Protein AF-L5MDX4-F1 (afdb_monomer_lite)

InterPro domains:
  IPR001567 Peptidase M3A/M3B catalytic domain [PF01432] (29-163)
  IPR024077 Neurolysin/Thimet oligopeptidase, domain 2 [G3DSA:1.10.1370.10] (16-173)
  IPR045090 Peptidase M3A/M3B [PTHR11804] (29-167)

Radius of gyration: 24.68 Å; chains: 1; bounding box: 68×50×72 Å

Organism: Myotis davidii (NCBI:txid225400)

Structure (mmCIF, N/CA/C/O backbone):
data_AF-L5MDX4-F1
#
_entry.id   AF-L5MDX4-F1
#
loop_
_atom_site.group_PDB
_atom_site.id
_atom_site.type_symbol
_atom_site.label_atom_id
_atom_site.label_alt_id
_atom_site.label_comp_id
_atom_site.label_asym_id
_atom_site.label_entity_id
_atom_site.label_seq_id
_atom_site.pdbx_PDB_ins_code
_atom_site.Cartn_x
_atom_site.Cartn_y
_atom_site.Cartn_z
_atom_site.occupancy
_atom_site.B_iso_or_equiv
_atom_site.auth_seq_id
_atom_site.auth_comp_id
_atom_site.auth_asym_id
_atom_site.auth_atom_id
_atom_site.pdbx_PDB_model_num
ATOM 1 N N . MET A 1 1 ? -12.670 -5.930 -2.855 1.00 43.41 1 MET A N 1
ATOM 2 C CA . MET A 1 1 ? -12.937 -6.970 -1.839 1.00 43.41 1 MET A CA 1
ATOM 3 C C . MET A 1 1 ? -11.804 -7.022 -0.816 1.00 43.41 1 MET A C 1
ATOM 5 O O . MET A 1 1 ? -11.993 -6.447 0.242 1.00 43.41 1 MET A O 1
ATOM 9 N N . TYR A 1 2 ? -10.601 -7.507 -1.162 1.00 50.97 2 TYR A N 1
ATOM 10 C CA . TYR A 1 2 ? -9.431 -7.540 -0.256 1.00 50.97 2 TYR A CA 1
ATOM 11 C C . TYR A 1 2 ? -9.110 -6.218 0.455 1.00 50.97 2 TYR A C 1
ATOM 13 O O . TYR A 1 2 ? -8.687 -6.221 1.604 1.00 50.97 2 TYR A O 1
ATOM 21 N N . ALA A 1 3 ? -9.343 -5.081 -0.205 1.00 55.12 3 ALA A N 1
ATOM 22 C CA . ALA A 1 3 ? -9.026 -3.783 0.370 1.00 55.12 3 ALA A CA 1
ATOM 23 C C . ALA A 1 3 ? -9.815 -3.454 1.652 1.00 55.12 3 ALA A C 1
ATOM 25 O O . ALA A 1 3 ? -9.287 -2.828 2.565 1.00 55.12 3 ALA A O 1
ATOM 26 N N . LEU A 1 4 ? -11.082 -3.867 1.743 1.00 55.56 4 LEU A N 1
ATOM 27 C CA . LEU A 1 4 ? -11.905 -3.527 2.903 1.00 55.56 4 LEU A CA 1
ATOM 28 C C . LEU A 1 4 ? -11.734 -4.495 4.066 1.00 55.56 4 LEU A C 1
ATOM 30 O O . LEU A 1 4 ? -11.733 -4.034 5.201 1.00 55.56 4 LEU A O 1
ATOM 34 N N . ASP A 1 5 ? -11.491 -5.779 3.809 1.00 56.31 5 ASP A N 1
ATOM 35 C CA . ASP A 1 5 ? -11.121 -6.718 4.877 1.00 56.31 5 ASP A CA 1
ATOM 36 C C . ASP A 1 5 ? -9.782 -6.310 5.506 1.00 56.31 5 ASP A C 1
ATOM 38 O O . ASP A 1 5 ? -9.640 -6.236 6.727 1.00 56.31 5 ASP A O 1
ATOM 42 N N . VAL A 1 6 ? -8.817 -5.920 4.665 1.00 60.06 6 VAL A N 1
ATOM 43 C CA . VAL A 1 6 ? -7.529 -5.375 5.109 1.00 60.06 6 VAL A CA 1
ATOM 44 C C . VAL A 1 6 ? -7.707 -4.023 5.808 1.00 60.06 6 VAL A C 1
ATOM 46 O O . VAL A 1 6 ? -7.011 -3.753 6.789 1.00 60.06 6 VAL A O 1
ATOM 49 N N . ALA A 1 7 ? -8.631 -3.169 5.353 1.00 60.62 7 ALA A N 1
ATOM 50 C CA . ALA A 1 7 ? -8.991 -1.948 6.076 1.00 60.62 7 ALA A CA 1
ATOM 51 C C . ALA A 1 7 ? -9.582 -2.282 7.454 1.00 60.62 7 ALA A C 1
ATOM 53 O O . ALA A 1 7 ? -9.227 -1.633 8.434 1.00 60.62 7 ALA A O 1
ATOM 54 N N . GLY A 1 8 ? -10.392 -3.341 7.536 1.00 63.03 8 GLY A N 1
ATOM 55 C CA . GLY A 1 8 ? -10.961 -3.902 8.754 1.00 63.03 8 GLY A CA 1
ATOM 56 C C . GLY A 1 8 ? -9.912 -4.160 9.830 1.00 63.03 8 GLY A C 1
ATOM 57 O O . GLY A 1 8 ? -9.911 -3.562 10.908 1.00 63.03 8 GLY A O 1
ATOM 58 N N . SER A 1 9 ? -8.934 -4.994 9.482 1.00 68.81 9 SER A N 1
ATOM 59 C CA . SER A 1 9 ? -7.801 -5.298 10.357 1.00 68.81 9 SER A CA 1
ATOM 60 C C . SER A 1 9 ? -6.956 -4.061 10.689 1.00 68.81 9 SER A C 1
ATOM 62 O O . SER A 1 9 ? -6.410 -3.969 11.787 1.00 68.81 9 SER A O 1
ATOM 64 N N . LYS A 1 10 ? -6.846 -3.087 9.774 1.00 75.88 10 LYS A N 1
ATOM 65 C CA . LYS A 1 10 ? -6.075 -1.851 9.996 1.00 75.88 10 LYS A CA 1
ATOM 66 C C . LYS A 1 10 ? -6.750 -0.877 10.963 1.00 75.88 10 LYS A C 1
ATOM 68 O O . LYS A 1 10 ? -6.034 -0.260 11.744 1.00 75.88 10 LYS A O 1
ATOM 73 N N . VAL A 1 11 ? -8.082 -0.769 10.959 1.00 74.38 11 VAL A N 1
ATOM 74 C CA . VAL A 1 11 ? -8.826 0.023 11.961 1.00 74.38 11 VAL A CA 1
ATOM 75 C C . VAL A 1 11 ? -8.592 -0.553 13.358 1.00 74.38 11 VAL A C 1
ATOM 77 O O . VAL A 1 11 ? -8.272 0.186 14.285 1.00 74.38 11 VAL A O 1
ATOM 80 N N . LEU A 1 12 ? -8.663 -1.880 13.502 1.00 71.81 12 LEU A N 1
ATOM 81 C CA . LEU A 1 12 ? -8.371 -2.553 14.772 1.00 71.81 12 LEU A CA 1
ATOM 82 C C . LEU A 1 12 ? -6.905 -2.380 15.193 1.00 71.81 12 LEU A C 1
ATOM 84 O O . LEU A 1 12 ? -6.624 -2.136 16.364 1.00 71.81 12 LEU A O 1
ATOM 88 N N . ALA A 1 13 ? -5.963 -2.431 14.246 1.00 72.75 13 ALA A N 1
ATOM 89 C CA . ALA A 1 13 ? -4.561 -2.149 14.535 1.00 72.75 13 ALA A CA 1
ATOM 90 C C . ALA A 1 13 ? -4.362 -0.720 15.073 1.00 72.75 13 ALA A C 1
ATOM 92 O O . ALA A 1 13 ? -3.552 -0.530 15.976 1.00 72.75 13 ALA A O 1
ATOM 93 N N . SER A 1 14 ? -5.113 0.280 14.593 1.00 72.75 14 SER A N 1
ATOM 94 C CA . SER A 1 14 ? -5.080 1.645 15.141 1.00 72.75 14 SER A CA 1
ATOM 95 C C . SER A 1 14 ? -5.527 1.715 16.608 1.00 72.75 14 SER A C 1
ATOM 97 O O . SER A 1 14 ? -4.949 2.494 17.365 1.00 72.75 14 SER A O 1
ATOM 99 N N . ALA A 1 15 ? -6.434 0.839 17.055 1.00 66.56 15 ALA A N 1
ATOM 100 C CA . ALA A 1 15 ? -6.824 0.744 18.465 1.00 66.56 15 ALA A CA 1
ATOM 101 C C . ALA A 1 15 ? -5.670 0.317 19.379 1.00 66.56 15 ALA A C 1
ATOM 103 O O . ALA A 1 15 ? -5.510 0.878 20.461 1.00 66.56 15 ALA A O 1
ATOM 104 N N . ALA A 1 16 ? -4.782 -0.564 18.913 1.00 62.66 16 ALA A N 1
ATOM 105 C CA . ALA A 1 16 ? -3.581 -0.964 19.655 1.00 62.66 16 ALA A CA 1
ATOM 106 C C . ALA A 1 16 ? -2.534 0.165 19.817 1.00 62.66 16 ALA A C 1
ATOM 108 O O . ALA A 1 16 ? -1.517 -0.027 20.480 1.00 62.66 16 ALA A O 1
ATOM 109 N N . HIS A 1 17 ? -2.746 1.330 19.194 1.00 64.19 17 HIS A N 1
ATOM 110 C CA . HIS A 1 17 ? -1.902 2.522 19.354 1.00 64.19 17 HIS A CA 1
ATOM 111 C C . HIS A 1 17 ? -2.485 3.535 20.344 1.00 64.19 17 HIS A C 1
ATOM 113 O O . HIS A 1 17 ? -1.848 4.552 20.631 1.00 64.19 17 HIS A O 1
ATOM 119 N N . THR A 1 18 ? -3.694 3.283 20.848 1.00 60.16 18 THR A N 1
ATOM 120 C CA . THR A 1 18 ? -4.290 4.107 21.898 1.00 60.16 18 THR A CA 1
ATOM 121 C C . THR A 1 18 ? -3.542 3.874 23.209 1.00 60.16 18 THR A C 1
ATOM 123 O O . THR A 1 18 ? -2.980 2.809 23.443 1.00 60.16 18 THR A O 1
ATOM 126 N N . ARG A 1 19 ? -3.445 4.920 24.035 1.00 56.31 19 ARG A N 1
ATOM 127 C CA . ARG A 1 19 ? -2.545 4.995 25.202 1.00 56.31 19 ARG A CA 1
ATOM 128 C C . ARG A 1 19 ? -2.907 4.051 26.358 1.00 56.31 19 ARG A C 1
ATOM 130 O O . ARG A 1 19 ? -2.240 4.102 27.387 1.00 56.31 19 ARG A O 1
ATOM 137 N N . GLU A 1 20 ? -3.918 3.207 26.186 1.00 56.97 20 GLU A N 1
ATOM 138 C CA . GLU A 1 20 ? -4.410 2.292 27.208 1.00 56.97 20 GLU A CA 1
ATOM 139 C C . GLU A 1 20 ? -3.965 0.852 26.896 1.00 56.97 20 GLU A C 1
ATOM 141 O O . GLU A 1 20 ? -4.200 0.359 25.788 1.00 56.97 20 GLU A O 1
ATOM 146 N N . PRO A 1 21 ? -3.286 0.167 27.833 1.00 53.59 21 PRO A N 1
ATOM 147 C CA . PRO A 1 21 ? -2.795 -1.184 27.608 1.00 53.59 21 PRO A CA 1
ATOM 148 C C . PRO A 1 21 ? -3.957 -2.175 27.461 1.00 53.59 21 PRO A C 1
ATOM 150 O O . PRO A 1 21 ? -4.821 -2.284 28.324 1.00 53.59 21 PRO A O 1
ATOM 153 N N . LEU A 1 22 ? -3.934 -2.949 26.372 1.00 56.00 22 LEU A N 1
ATOM 154 C CA . LEU A 1 22 ? -4.941 -3.973 26.055 1.00 56.00 22 LEU A CA 1
ATOM 155 C C . LEU A 1 22 ? -4.845 -5.227 26.950 1.00 56.00 22 LEU A C 1
ATOM 157 O O . LEU A 1 22 ? -5.710 -6.095 26.895 1.00 56.00 22 LEU A O 1
ATOM 161 N N . ALA A 1 23 ? -3.781 -5.338 27.748 1.00 54.97 23 ALA A N 1
ATOM 162 C CA . ALA A 1 23 ? -3.530 -6.451 28.650 1.00 54.97 23 ALA A 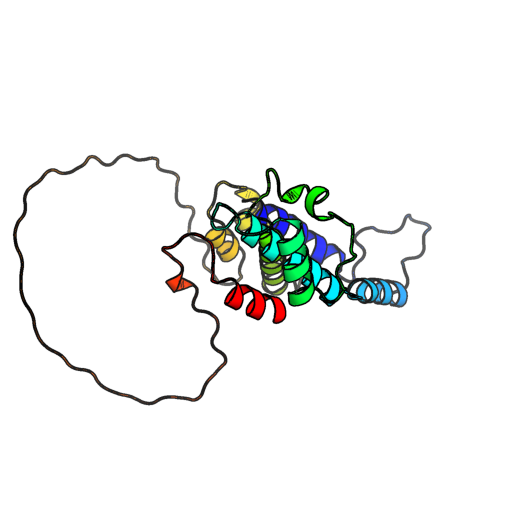CA 1
ATOM 163 C C . ALA A 1 23 ? -3.091 -5.918 30.014 1.00 54.97 23 ALA A C 1
ATOM 165 O O . ALA A 1 23 ? -2.140 -5.137 30.107 1.00 54.97 23 ALA A O 1
ATOM 166 N N . ALA A 1 24 ? -3.774 -6.363 31.070 1.00 59.53 24 ALA A N 1
ATOM 167 C CA . ALA A 1 24 ? -3.280 -6.178 32.424 1.00 59.53 24 ALA A CA 1
ATOM 168 C C . ALA A 1 24 ? -1.952 -6.947 32.558 1.00 59.53 24 ALA A C 1
ATOM 170 O O . ALA A 1 24 ? -1.877 -8.096 32.107 1.00 59.53 24 ALA A O 1
ATOM 171 N N . PRO A 1 25 ? -0.899 -6.341 33.135 1.00 60.53 25 PRO A N 1
ATOM 172 C CA . PRO A 1 25 ? 0.308 -7.086 33.450 1.00 60.53 25 PRO A CA 1
ATOM 173 C C . PRO A 1 25 ? -0.051 -8.292 34.335 1.00 60.53 25 PRO A C 1
ATOM 175 O O . PRO A 1 25 ? -1.030 -8.224 35.089 1.00 60.53 25 PRO A O 1
ATOM 178 N N . PRO A 1 26 ? 0.720 -9.397 34.279 1.00 73.44 26 PRO A N 1
ATOM 179 C CA . PRO A 1 26 ? 0.591 -10.441 35.287 1.00 73.44 26 PRO A CA 1
ATOM 180 C C . PRO A 1 26 ? 0.663 -9.800 36.685 1.00 73.44 26 PRO A C 1
ATOM 182 O O . PRO A 1 26 ? 1.317 -8.764 36.824 1.00 73.44 26 PRO A O 1
ATOM 185 N N . PRO A 1 27 ? 0.024 -10.385 37.717 1.00 66.06 27 PRO A N 1
ATOM 186 C CA . PRO A 1 27 ? -0.207 -9.728 39.012 1.00 66.06 27 PRO A CA 1
ATOM 187 C C . PRO A 1 27 ? 1.041 -9.133 39.687 1.00 66.06 27 PRO A C 1
ATOM 189 O O . PRO A 1 27 ? 0.925 -8.297 40.576 1.00 66.06 27 PRO A O 1
ATOM 192 N N . THR A 1 28 ? 2.233 -9.565 39.271 1.00 65.88 28 THR A N 1
ATOM 193 C CA . THR A 1 28 ? 3.541 -9.166 39.795 1.00 65.88 28 THR A CA 1
ATOM 194 C C . THR A 1 28 ? 4.373 -8.265 38.873 1.00 65.88 28 THR A C 1
ATOM 196 O O . THR A 1 28 ? 5.468 -7.867 39.267 1.00 65.88 28 THR A O 1
ATOM 199 N N . ALA A 1 29 ? 3.911 -7.921 37.665 1.00 66.75 29 ALA A N 1
ATOM 200 C CA . ALA A 1 29 ? 4.674 -7.073 36.748 1.00 66.75 29 ALA A CA 1
ATOM 201 C C . ALA A 1 29 ? 4.281 -5.587 36.876 1.00 66.75 29 ALA A C 1
ATOM 203 O O . ALA A 1 29 ? 3.093 -5.254 36.846 1.00 66.75 29 ALA A O 1
ATOM 204 N N . PRO A 1 30 ? 5.260 -4.666 36.970 1.00 72.38 30 PRO A N 1
ATOM 205 C CA . PRO A 1 30 ? 4.980 -3.237 36.943 1.00 72.38 30 PRO A CA 1
ATOM 206 C C . PRO A 1 30 ? 4.333 -2.837 35.613 1.00 72.38 30 PRO A C 1
ATOM 208 O O . PRO A 1 30 ? 4.765 -3.273 34.544 1.00 72.38 30 PRO A O 1
ATOM 211 N N . SER A 1 31 ? 3.325 -1.963 35.669 1.00 77.12 31 SER A N 1
ATOM 212 C CA . SER A 1 31 ? 2.771 -1.338 34.464 1.00 77.12 31 SER A CA 1
ATOM 213 C C . SER A 1 31 ? 3.855 -0.547 33.722 1.00 77.12 31 SER A C 1
ATOM 215 O O . SER A 1 31 ? 4.713 0.086 34.343 1.00 77.12 31 SER A O 1
ATOM 217 N N . MET A 1 32 ? 3.827 -0.584 32.386 1.00 79.25 32 MET A N 1
ATOM 218 C CA . MET A 1 32 ? 4.833 0.079 31.558 1.00 79.25 32 MET A CA 1
ATOM 219 C C . MET A 1 32 ? 4.820 1.598 31.813 1.00 79.25 32 MET A C 1
ATOM 221 O O . MET A 1 32 ? 3.758 2.223 31.725 1.00 79.25 32 MET A O 1
ATOM 225 N N . PRO A 1 33 ? 5.978 2.230 32.086 1.00 87.19 33 PRO A N 1
ATOM 226 C CA . PRO A 1 33 ? 6.042 3.668 32.309 1.00 87.19 33 PRO A CA 1
ATOM 227 C C . PRO A 1 33 ? 5.457 4.463 31.134 1.00 87.19 33 PRO A C 1
ATOM 229 O O . PRO A 1 33 ? 5.781 4.210 29.971 1.00 87.19 33 PRO A O 1
ATOM 232 N N . LYS A 1 34 ? 4.634 5.480 31.424 1.00 83.12 34 LYS A N 1
ATOM 233 C CA . LYS A 1 34 ? 3.956 6.299 30.396 1.00 83.12 34 LYS A CA 1
ATOM 234 C C . LYS A 1 34 ? 4.928 6.932 29.392 1.00 83.12 34 LYS A C 1
ATOM 236 O O . LYS A 1 34 ? 4.596 7.071 28.217 1.00 83.12 34 LYS A O 1
ATOM 241 N N . ASN A 1 35 ? 6.139 7.293 29.826 1.00 86.81 35 ASN A N 1
ATOM 242 C CA . ASN A 1 35 ? 7.173 7.831 28.939 1.00 86.81 35 ASN A CA 1
ATOM 243 C C . ASN A 1 35 ? 7.670 6.783 27.928 1.00 86.81 35 ASN A C 1
ATOM 245 O O . ASN A 1 35 ? 7.930 7.125 26.778 1.00 86.81 35 ASN A O 1
ATOM 249 N N . MET A 1 36 ? 7.769 5.515 28.329 1.00 86.44 36 MET A N 1
ATOM 250 C CA . MET A 1 36 ? 8.149 4.407 27.455 1.00 86.44 36 MET A CA 1
ATOM 251 C C . MET A 1 36 ? 7.043 4.107 26.442 1.00 86.44 36 MET A C 1
ATOM 253 O O . MET A 1 36 ? 7.336 3.999 25.255 1.00 86.44 36 MET A O 1
ATOM 257 N N . VAL A 1 37 ? 5.779 4.082 26.885 1.00 83.44 37 VAL A N 1
ATOM 258 C CA . VAL A 1 37 ? 4.610 3.953 25.994 1.00 83.44 37 VAL A CA 1
ATOM 259 C C . VAL A 1 37 ? 4.595 5.082 24.962 1.00 83.44 37 VAL A C 1
ATOM 261 O O . VAL A 1 37 ? 4.464 4.830 23.768 1.00 83.44 37 VAL A O 1
ATOM 264 N N . SER A 1 38 ? 4.810 6.327 25.398 1.00 82.69 38 SER A N 1
ATOM 265 C CA . SER A 1 38 ? 4.890 7.483 24.500 1.00 82.69 38 SER A CA 1
ATOM 266 C C . SER A 1 38 ? 6.010 7.329 23.464 1.00 82.69 38 SER A C 1
ATOM 268 O O . SER A 1 38 ? 5.769 7.462 22.267 1.00 82.69 38 SER A O 1
ATOM 270 N N . ARG A 1 39 ? 7.225 6.958 23.896 1.00 85.38 39 ARG A N 1
ATOM 271 C CA . ARG A 1 39 ? 8.366 6.721 22.995 1.00 85.38 39 ARG A CA 1
ATOM 272 C C . ARG A 1 39 ? 8.114 5.583 22.006 1.00 85.38 39 ARG A C 1
ATOM 274 O O . ARG A 1 39 ? 8.535 5.696 20.861 1.00 85.38 39 ARG A O 1
ATOM 281 N N . LEU A 1 40 ? 7.431 4.518 22.426 1.00 84.19 40 LEU A N 1
ATOM 282 C CA . LEU A 1 40 ? 7.0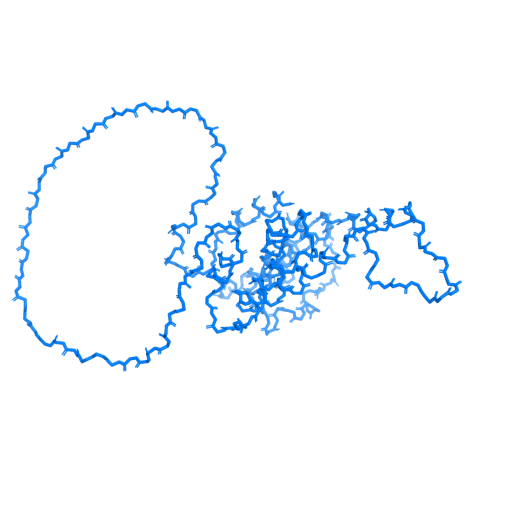33 3.415 21.552 1.00 84.19 40 LEU A CA 1
ATOM 283 C C . LEU A 1 40 ? 5.997 3.862 20.510 1.00 84.19 40 LEU A C 1
ATOM 285 O O . LEU A 1 40 ? 6.051 3.434 19.361 1.00 84.19 40 LEU A O 1
ATOM 289 N N . CYS A 1 41 ? 5.055 4.728 20.883 1.00 81.06 41 CYS A N 1
ATOM 290 C CA . CYS A 1 41 ? 4.100 5.291 19.930 1.00 81.06 41 CYS A CA 1
ATOM 291 C C . CYS A 1 41 ? 4.776 6.234 18.924 1.00 81.06 41 CYS A C 1
ATOM 293 O O . CYS A 1 41 ? 4.442 6.191 17.740 1.00 81.06 41 CYS A O 1
ATOM 2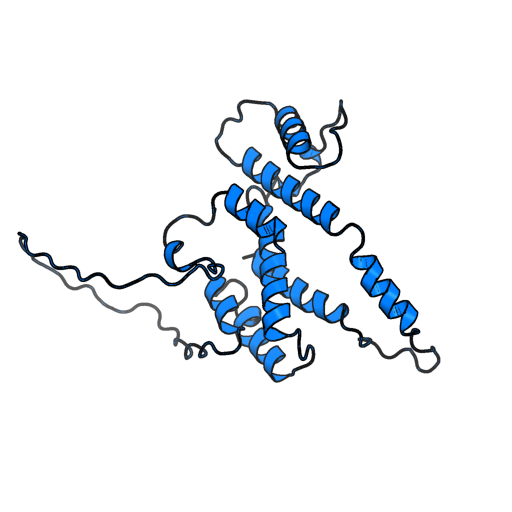95 N N . GLU A 1 42 ? 5.733 7.056 19.362 1.00 83.12 42 GLU A N 1
ATOM 296 C CA . GLU A 1 42 ? 6.481 7.949 18.468 1.00 83.12 42 GLU A CA 1
ATOM 297 C C . GLU A 1 42 ? 7.457 7.194 17.557 1.00 83.12 42 GLU A C 1
ATOM 299 O O . GLU A 1 42 ? 7.565 7.527 16.377 1.00 83.12 42 GLU A O 1
ATOM 304 N N . SER A 1 43 ? 8.117 6.136 18.044 1.00 85.81 43 SER A N 1
ATOM 305 C CA . SER A 1 43 ? 9.058 5.356 17.227 1.00 85.81 43 SER A CA 1
ATOM 306 C C . SER A 1 43 ? 8.390 4.715 16.009 1.00 85.81 43 SER A C 1
ATOM 308 O O . SER A 1 43 ? 9.009 4.605 14.957 1.00 85.81 43 SER A O 1
ATOM 310 N N . LYS A 1 44 ? 7.102 4.370 16.103 1.00 77.12 44 LYS A N 1
ATOM 311 C CA . LYS A 1 44 ? 6.315 3.821 14.988 1.00 77.12 44 LYS A CA 1
ATOM 312 C C . LYS A 1 44 ? 6.056 4.814 13.853 1.00 77.12 44 LYS A C 1
ATOM 314 O O . LYS A 1 44 ? 5.659 4.395 12.770 1.00 77.12 44 LYS A O 1
ATOM 319 N N . LYS A 1 45 ? 6.230 6.117 14.091 1.00 81.44 45 LYS A N 1
ATOM 320 C CA . LYS A 1 45 ? 6.088 7.156 13.057 1.00 81.44 45 LYS A CA 1
ATOM 321 C C . LYS A 1 45 ? 7.394 7.398 12.302 1.00 81.44 45 LYS A C 1
ATOM 323 O O . LYS A 1 45 ? 7.379 8.024 11.243 1.00 81.44 45 LYS A O 1
ATOM 328 N N . VAL A 1 46 ? 8.516 6.917 12.836 1.00 86.38 46 VAL A N 1
ATOM 329 C CA . VAL A 1 46 ? 9.825 7.042 12.194 1.00 86.38 46 VAL A CA 1
ATOM 330 C C . VAL A 1 46 ? 9.773 6.335 10.839 1.00 86.38 46 VAL A C 1
ATOM 332 O O . VAL A 1 46 ? 9.256 5.229 10.732 1.00 86.38 46 VAL A O 1
ATOM 335 N N . CYS A 1 47 ? 10.266 7.000 9.794 1.00 86.69 47 CYS A N 1
ATOM 336 C CA . CYS A 1 47 ? 10.274 6.515 8.407 1.00 86.69 47 CYS A CA 1
ATOM 337 C C . CYS A 1 47 ? 8.901 6.270 7.750 1.00 86.69 47 CYS A C 1
ATOM 339 O O . CYS A 1 47 ? 8.866 5.789 6.619 1.00 86.69 47 CYS A O 1
ATOM 341 N N . ALA A 1 48 ? 7.781 6.679 8.360 1.00 86.88 48 ALA A N 1
ATOM 342 C CA . ALA A 1 48 ? 6.448 6.449 7.790 1.00 86.88 48 ALA A CA 1
ATOM 343 C C . ALA A 1 48 ? 6.286 6.999 6.356 1.00 86.88 48 ALA A C 1
ATOM 345 O O . ALA A 1 48 ? 5.610 6.386 5.529 1.00 86.88 48 ALA A O 1
ATOM 346 N N . ALA A 1 49 ? 6.935 8.127 6.047 1.00 89.50 49 ALA A N 1
ATOM 347 C CA . ALA A 1 49 ? 6.947 8.711 4.706 1.00 89.50 49 ALA A CA 1
ATOM 348 C C . ALA A 1 49 ? 7.734 7.857 3.694 1.00 89.50 49 ALA A C 1
ATOM 350 O O . ALA A 1 49 ? 7.264 7.644 2.578 1.00 89.50 49 ALA A O 1
ATOM 351 N N . ALA A 1 50 ? 8.895 7.323 4.088 1.00 91.12 50 ALA A N 1
ATOM 352 C CA . ALA A 1 50 ? 9.703 6.448 3.237 1.00 91.12 50 ALA A CA 1
ATOM 353 C C . ALA A 1 50 ? 8.983 5.116 2.966 1.00 91.12 50 ALA A C 1
ATOM 355 O O . ALA A 1 50 ? 8.929 4.657 1.824 1.00 91.12 50 ALA A O 1
ATOM 356 N N . ASP A 1 51 ? 8.342 4.546 3.990 1.00 90.56 51 ASP A N 1
ATOM 357 C CA . ASP A 1 51 ? 7.506 3.351 3.847 1.00 90.56 51 ASP A CA 1
ATOM 358 C C . ASP A 1 51 ? 6.316 3.601 2.915 1.00 90.56 51 ASP A C 1
ATOM 360 O O . ASP A 1 51 ? 5.968 2.747 2.098 1.00 90.56 51 ASP A O 1
ATOM 364 N N . MET A 1 52 ? 5.681 4.775 3.015 1.00 92.94 52 MET A N 1
ATOM 365 C CA . MET A 1 52 ? 4.588 5.155 2.119 1.00 92.94 52 MET A CA 1
ATOM 366 C C . MET A 1 52 ? 5.075 5.286 0.675 1.00 92.94 52 MET A C 1
ATOM 368 O O . MET A 1 52 ? 4.450 4.729 -0.229 1.00 92.94 52 MET A O 1
ATOM 372 N N . GLN A 1 53 ? 6.207 5.961 0.457 1.00 95.44 53 GLN A N 1
ATOM 373 C CA . GLN A 1 53 ? 6.811 6.108 -0.866 1.00 95.44 53 GLN A CA 1
ATOM 374 C C . GLN A 1 53 ? 7.099 4.742 -1.501 1.00 95.44 53 GLN A C 1
ATOM 376 O O . GLN A 1 53 ? 6.781 4.529 -2.670 1.00 95.44 53 GLN A O 1
ATOM 381 N N . LEU A 1 54 ? 7.625 3.789 -0.726 1.00 94.81 54 LEU A N 1
ATOM 382 C CA . LEU A 1 54 ? 7.885 2.431 -1.200 1.00 94.81 54 LEU A CA 1
ATOM 383 C C . LEU A 1 54 ? 6.598 1.721 -1.661 1.00 94.81 54 LEU A C 1
ATOM 385 O O . LEU A 1 54 ? 6.574 1.092 -2.717 1.00 94.81 54 LEU A O 1
ATOM 389 N N . GLN A 1 55 ? 5.505 1.852 -0.903 1.00 95.50 55 GLN A N 1
ATOM 390 C CA . GLN A 1 55 ? 4.209 1.271 -1.279 1.00 95.50 55 GLN A CA 1
ATOM 391 C C . GLN A 1 55 ? 3.612 1.931 -2.533 1.00 95.50 55 GLN A C 1
ATOM 393 O O . GLN A 1 55 ? 3.009 1.241 -3.356 1.00 95.50 55 GLN A O 1
ATOM 398 N N . VAL A 1 56 ? 3.794 3.246 -2.700 1.00 96.38 56 VAL A N 1
ATOM 399 C CA . VAL A 1 56 ? 3.397 3.983 -3.914 1.00 96.38 56 VAL A CA 1
ATOM 400 C C . VAL A 1 56 ? 4.194 3.502 -5.121 1.00 96.38 56 VAL A C 1
ATOM 402 O O . VAL A 1 56 ? 3.604 3.195 -6.155 1.00 96.38 56 VAL A O 1
ATOM 405 N N . PHE A 1 57 ? 5.511 3.361 -4.979 1.00 97.31 57 PHE A N 1
ATOM 406 C CA . PHE A 1 57 ? 6.377 2.807 -6.014 1.00 97.31 57 PHE A CA 1
ATOM 407 C C . PHE A 1 57 ? 5.916 1.410 -6.459 1.00 97.31 57 PHE A C 1
ATOM 409 O O . PHE A 1 57 ? 5.734 1.182 -7.655 1.00 97.31 57 PHE A O 1
ATOM 416 N N . TYR A 1 58 ? 5.637 0.501 -5.520 1.00 97.25 58 TYR A N 1
ATOM 417 C CA . TYR A 1 58 ? 5.125 -0.837 -5.840 1.00 97.25 58 TYR A CA 1
ATOM 418 C C . TYR A 1 58 ? 3.780 -0.803 -6.568 1.00 97.25 58 TYR A C 1
ATOM 420 O O . TYR A 1 58 ? 3.585 -1.547 -7.528 1.00 97.25 58 TYR A O 1
ATOM 428 N N . ALA A 1 59 ? 2.863 0.072 -6.146 1.00 97.38 59 ALA A N 1
ATOM 429 C CA . ALA A 1 59 ? 1.571 0.234 -6.802 1.00 97.38 59 ALA A CA 1
ATOM 430 C C . ALA A 1 59 ? 1.722 0.738 -8.243 1.00 97.38 59 ALA A C 1
ATOM 432 O O . ALA A 1 59 ? 1.079 0.209 -9.145 1.00 97.38 59 ALA A O 1
ATOM 433 N N . ILE A 1 60 ? 2.585 1.729 -8.472 1.00 97.62 60 ILE A N 1
ATOM 434 C CA . ILE A 1 60 ? 2.854 2.267 -9.809 1.00 97.62 60 ILE A CA 1
ATOM 435 C C . ILE A 1 60 ? 3.488 1.200 -10.702 1.00 97.62 60 ILE A C 1
ATOM 437 O O . ILE A 1 60 ? 3.025 0.999 -11.823 1.00 97.62 60 ILE A O 1
ATOM 441 N N . LEU A 1 61 ? 4.506 0.494 -10.205 1.00 97.62 61 LEU A N 1
ATOM 442 C CA . LEU A 1 61 ? 5.183 -0.563 -10.952 1.00 97.62 61 LEU A CA 1
ATOM 443 C C . LEU A 1 61 ? 4.204 -1.665 -11.379 1.00 97.62 61 LEU A C 1
ATOM 445 O O . LEU A 1 61 ? 4.190 -2.065 -12.542 1.00 97.62 61 LEU A O 1
ATOM 449 N N . ASP A 1 62 ? 3.351 -2.108 -10.452 1.00 97.81 62 ASP A N 1
ATOM 450 C CA . ASP A 1 62 ? 2.304 -3.096 -10.711 1.00 97.81 62 ASP A CA 1
ATOM 451 C C . ASP A 1 62 ? 1.328 -2.630 -11.805 1.00 97.81 62 ASP A C 1
ATOM 453 O O . ASP A 1 62 ? 1.012 -3.401 -12.712 1.00 97.81 62 ASP A O 1
ATOM 457 N N . GLN A 1 63 ? 0.903 -1.360 -11.782 1.00 97.38 63 GLN A N 1
ATOM 458 C CA . GLN A 1 63 ? 0.044 -0.797 -12.832 1.00 97.38 63 GLN A CA 1
ATOM 459 C C . GLN A 1 63 ? 0.746 -0.715 -14.193 1.00 97.38 63 GLN A C 1
ATOM 461 O O . GLN A 1 63 ? 0.117 -0.972 -15.216 1.00 97.38 63 GLN A O 1
ATOM 466 N N . ILE A 1 64 ? 2.038 -0.370 -14.233 1.00 96.81 64 ILE A N 1
ATOM 467 C CA . ILE A 1 64 ? 2.788 -0.295 -15.495 1.00 96.81 64 ILE A CA 1
ATOM 468 C C . ILE A 1 64 ? 2.924 -1.688 -16.117 1.00 96.81 64 ILE A C 1
ATOM 470 O O . ILE A 1 64 ? 2.685 -1.846 -17.315 1.00 96.81 64 ILE A O 1
ATOM 474 N N . TYR A 1 65 ? 3.271 -2.701 -15.320 1.00 97.19 65 TYR A N 1
ATOM 475 C CA . TYR A 1 65 ? 3.433 -4.070 -15.813 1.00 97.19 65 TYR A CA 1
ATOM 476 C C . TYR A 1 65 ? 2.142 -4.702 -16.319 1.00 97.19 65 TYR A C 1
ATOM 478 O O . TYR A 1 65 ? 2.209 -5.485 -17.260 1.00 97.19 65 TYR A O 1
ATOM 486 N N . HIS A 1 66 ? 1.000 -4.346 -15.732 1.00 96.56 66 HIS A N 1
ATOM 487 C CA . HIS A 1 66 ? -0.319 -4.850 -16.126 1.00 96.56 66 HIS A CA 1
ATOM 488 C C . HIS A 1 66 ? -1.107 -3.865 -17.000 1.00 96.56 66 HIS A C 1
ATOM 490 O O . HIS A 1 66 ? -2.323 -3.990 -17.149 1.00 96.56 66 HIS A O 1
ATOM 496 N N . GLY A 1 67 ? -0.425 -2.855 -17.542 1.00 93.94 67 GLY A N 1
ATOM 497 C CA . GLY A 1 67 ? -1.012 -1.858 -18.419 1.00 93.94 67 GLY A CA 1
ATOM 498 C C . GLY A 1 67 ? -1.177 -2.369 -19.852 1.00 93.94 67 GLY A C 1
ATOM 499 O O . GLY A 1 67 ? -1.637 -3.477 -20.122 1.00 93.94 67 GLY A O 1
ATOM 500 N N . LYS A 1 68 ? -0.815 -1.527 -20.823 1.00 93.81 68 LYS A N 1
ATOM 501 C CA . LYS A 1 68 ? -0.939 -1.880 -22.240 1.00 93.81 68 LYS A CA 1
ATOM 502 C C . LYS A 1 68 ? 0.146 -2.877 -22.651 1.00 93.81 68 LYS A C 1
ATOM 504 O O . LYS A 1 68 ? 1.333 -2.568 -22.572 1.00 93.81 68 LYS A O 1
ATOM 509 N N . HIS A 1 69 ? -0.283 -4.015 -23.189 1.00 93.50 69 HIS A N 1
ATOM 510 C CA . HIS A 1 69 ? 0.597 -5.037 -23.749 1.00 93.50 69 HIS A CA 1
ATOM 511 C C . HIS A 1 69 ? 0.676 -4.978 -25.289 1.00 93.50 69 HIS A C 1
ATOM 513 O O . HIS A 1 69 ? -0.262 -4.495 -25.933 1.00 93.50 69 HIS A O 1
ATOM 519 N N . PRO A 1 70 ? 1.774 -5.480 -25.891 1.00 93.94 70 PRO A N 1
ATOM 520 C CA . PRO A 1 70 ? 2.988 -5.961 -25.222 1.00 93.94 70 PRO A CA 1
ATOM 521 C C . PRO A 1 70 ? 3.792 -4.813 -24.590 1.00 93.94 70 PRO A C 1
ATOM 523 O O . PRO A 1 70 ? 3.726 -3.667 -25.042 1.00 93.94 70 PRO A O 1
ATOM 526 N N . LEU A 1 71 ? 4.558 -5.126 -23.539 1.00 94.19 71 LEU A N 1
ATOM 527 C CA . LEU A 1 71 ? 5.483 -4.160 -22.946 1.00 94.19 71 LEU A CA 1
ATOM 528 C C . LEU A 1 71 ? 6.576 -3.824 -23.969 1.00 94.19 71 LEU A C 1
ATOM 530 O O . LEU A 1 71 ? 7.136 -4.713 -24.605 1.00 94.19 71 LEU A O 1
ATOM 534 N N . ARG A 1 72 ? 6.874 -2.531 -24.136 1.00 92.88 72 ARG A N 1
ATOM 535 C CA . ARG A 1 72 ? 7.855 -2.046 -25.128 1.00 92.88 72 ARG A CA 1
ATOM 536 C C . ARG A 1 72 ? 9.313 -2.170 -24.681 1.00 92.88 72 ARG A C 1
ATOM 538 O O . ARG A 1 72 ? 10.210 -2.045 -25.504 1.00 92.88 72 ARG A O 1
ATOM 545 N N . ARG A 1 73 ? 9.540 -2.330 -23.379 1.00 95.12 73 ARG A N 1
ATOM 546 C CA . ARG A 1 73 ? 10.855 -2.419 -22.732 1.00 95.12 73 ARG A CA 1
ATOM 547 C C . ARG A 1 73 ? 10.893 -3.655 -21.842 1.00 95.12 73 ARG A C 1
ATOM 549 O O . ARG A 1 73 ? 9.837 -4.198 -21.509 1.00 95.12 73 ARG A O 1
ATOM 556 N N . SER A 1 74 ? 12.092 -4.085 -21.452 1.00 96.19 74 SER A N 1
ATOM 557 C CA . SER A 1 74 ? 12.223 -5.169 -20.481 1.00 96.19 74 SER A CA 1
ATOM 558 C C . SER A 1 74 ? 11.618 -4.751 -19.137 1.00 96.19 74 SER A C 1
ATOM 560 O O . SER A 1 74 ? 11.572 -3.566 -18.796 1.00 96.19 74 SER A O 1
ATOM 562 N N . THR A 1 75 ? 11.174 -5.722 -18.338 1.00 96.62 75 THR A N 1
ATOM 563 C CA . THR A 1 75 ? 10.678 -5.434 -16.984 1.00 96.62 75 THR A CA 1
ATOM 564 C C . THR A 1 75 ? 11.752 -4.755 -16.133 1.00 96.62 75 THR A C 1
ATOM 566 O O . THR A 1 75 ? 11.447 -3.857 -15.364 1.00 96.62 75 THR A O 1
ATOM 569 N N . THR A 1 76 ? 13.025 -5.122 -16.303 1.00 97.62 76 THR A N 1
ATOM 570 C CA . THR A 1 76 ? 14.129 -4.536 -15.530 1.00 97.62 76 THR A CA 1
ATOM 571 C C . THR A 1 76 ? 14.354 -3.063 -15.883 1.00 97.62 76 THR A C 1
ATOM 573 O O . THR A 1 76 ? 14.570 -2.252 -14.985 1.00 97.62 76 THR A O 1
ATOM 576 N N . ASP A 1 77 ? 14.237 -2.687 -17.160 1.00 97.19 77 ASP A N 1
ATOM 577 C CA . ASP A 1 77 ? 14.361 -1.281 -17.575 1.00 97.19 77 ASP A CA 1
ATOM 578 C C . ASP A 1 77 ? 13.214 -0.433 -17.024 1.00 97.19 77 ASP A C 1
ATOM 580 O O . ASP A 1 77 ? 13.429 0.676 -16.537 1.00 97.19 77 ASP A O 1
ATOM 584 N N . ILE A 1 78 ? 11.993 -0.976 -17.065 1.00 97.44 78 ILE A N 1
ATOM 585 C CA . ILE A 1 78 ? 10.809 -0.330 -16.494 1.00 97.44 78 ILE A CA 1
ATOM 586 C C . ILE A 1 78 ? 10.968 -0.175 -14.977 1.00 97.44 78 ILE A C 1
ATOM 588 O O . ILE A 1 78 ? 10.662 0.893 -14.446 1.00 97.44 78 ILE A O 1
ATOM 592 N N . LEU A 1 79 ? 11.456 -1.206 -14.275 1.00 97.56 79 LEU A N 1
ATOM 593 C CA . LEU A 1 79 ? 11.745 -1.142 -12.842 1.00 97.56 79 LEU A CA 1
ATOM 594 C C . LEU A 1 79 ? 12.709 0.002 -12.537 1.00 97.56 79 LEU A C 1
ATOM 596 O O . LEU A 1 79 ? 12.402 0.829 -11.682 1.00 97.56 79 LEU A O 1
ATOM 600 N N . LYS A 1 80 ? 13.842 0.053 -13.244 1.00 97.44 80 LYS A N 1
ATOM 601 C CA . LYS A 1 80 ? 14.876 1.072 -13.056 1.00 97.44 80 LYS A CA 1
ATOM 602 C C . LYS A 1 80 ? 14.305 2.482 -13.220 1.00 97.44 80 LYS A C 1
ATOM 604 O O . LYS A 1 80 ? 14.421 3.291 -12.307 1.00 97.44 80 LYS A O 1
ATOM 609 N N . GLU A 1 81 ? 13.633 2.750 -14.338 1.00 96.38 81 GLU A N 1
ATOM 610 C CA . GLU A 1 81 ? 13.028 4.059 -14.626 1.00 96.38 81 GLU A CA 1
ATOM 611 C C . GLU A 1 81 ? 11.954 4.438 -13.596 1.00 96.38 81 GLU A C 1
ATOM 613 O O . GLU A 1 81 ? 11.883 5.576 -13.131 1.00 96.38 81 GLU A O 1
ATOM 618 N N . THR A 1 82 ? 11.113 3.476 -13.210 1.00 96.81 82 THR A N 1
ATOM 619 C CA . THR A 1 82 ? 10.058 3.706 -12.217 1.00 96.81 82 THR A CA 1
ATOM 620 C C . THR A 1 82 ? 10.665 3.998 -10.845 1.00 96.81 82 THR A C 1
ATOM 622 O O . THR A 1 82 ? 10.185 4.884 -10.138 1.00 96.81 82 THR A O 1
ATOM 625 N N . GLN A 1 83 ? 11.733 3.290 -10.471 1.00 97.00 83 GLN A N 1
ATOM 626 C CA . GLN A 1 83 ? 12.421 3.485 -9.201 1.00 97.00 83 GLN A CA 1
ATOM 627 C C . GLN A 1 83 ? 13.095 4.857 -9.147 1.00 97.00 83 GLN A C 1
ATOM 629 O O . GLN A 1 83 ? 12.870 5.587 -8.190 1.00 97.00 83 GLN A O 1
ATOM 634 N N . GLU A 1 84 ? 13.827 5.247 -10.193 1.00 95.81 84 GLU A N 1
ATOM 635 C CA . GLU A 1 84 ? 14.472 6.566 -10.296 1.00 95.81 84 GLU A CA 1
ATOM 636 C C . GLU A 1 84 ? 13.470 7.724 -10.187 1.00 95.81 84 GLU A C 1
ATOM 638 O O . GLU A 1 84 ? 13.796 8.787 -9.661 1.00 95.81 84 GLU A O 1
ATOM 643 N N . LYS A 1 85 ? 12.235 7.521 -10.660 1.00 96.25 85 LYS A N 1
ATOM 644 C CA . LYS A 1 85 ? 11.196 8.554 -10.645 1.00 96.25 85 LYS A CA 1
ATOM 645 C C . LYS A 1 85 ? 10.412 8.631 -9.335 1.00 96.25 85 LYS A C 1
ATOM 647 O O . LYS A 1 85 ? 10.022 9.724 -8.929 1.00 96.25 85 LYS A O 1
ATOM 652 N N . PHE A 1 86 ? 10.106 7.491 -8.719 1.00 94.62 86 PHE A N 1
ATOM 653 C CA . PHE A 1 86 ? 9.128 7.421 -7.626 1.00 94.62 86 PHE A CA 1
ATOM 654 C C . PHE A 1 86 ? 9.705 6.967 -6.285 1.00 94.62 86 PHE A C 1
ATOM 656 O O . PHE A 1 86 ? 9.004 7.069 -5.278 1.00 94.62 86 PHE A O 1
ATOM 663 N N . TYR A 1 87 ? 10.954 6.500 -6.237 1.00 95.19 87 TYR A N 1
ATOM 664 C CA . TYR A 1 87 ? 11.589 6.017 -5.015 1.00 95.19 87 TYR A CA 1
ATOM 665 C C . TYR A 1 87 ? 12.896 6.758 -4.724 1.00 95.19 87 TYR A C 1
ATOM 667 O O . TYR A 1 87 ? 13.698 7.010 -5.615 1.00 95.19 87 TYR A O 1
ATOM 675 N N . GLY A 1 88 ? 13.119 7.119 -3.457 1.00 90.69 88 GLY A N 1
ATOM 676 C CA . GLY A 1 88 ? 14.273 7.932 -3.064 1.00 90.69 88 GLY A CA 1
ATOM 677 C C . GLY A 1 88 ? 15.624 7.210 -3.101 1.00 90.69 88 GLY A C 1
ATOM 678 O O . GLY A 1 88 ? 16.654 7.867 -2.983 1.00 90.69 88 GLY A O 1
ATOM 679 N N . LEU A 1 89 ? 15.643 5.878 -3.243 1.00 92.50 89 LEU A N 1
ATOM 680 C CA . LEU A 1 89 ? 16.881 5.099 -3.314 1.00 92.50 89 LEU A CA 1
ATOM 681 C C . LEU A 1 89 ? 17.209 4.705 -4.758 1.00 92.50 89 LEU A C 1
ATOM 683 O O . LEU A 1 89 ? 16.322 4.223 -5.474 1.00 92.50 89 LEU A O 1
ATOM 687 N N . PRO A 1 90 ? 18.483 4.828 -5.172 1.00 93.62 90 PRO A N 1
ATOM 688 C CA . PRO A 1 90 ? 18.895 4.507 -6.528 1.00 93.62 90 PRO A CA 1
ATOM 689 C C . PRO A 1 90 ? 18.719 3.018 -6.830 1.00 93.62 90 PRO A C 1
ATOM 691 O O . PRO A 1 90 ? 18.828 2.155 -5.953 1.00 93.62 90 PRO A O 1
ATOM 694 N N . TYR A 1 91 ? 18.471 2.717 -8.100 1.00 95.56 91 TYR A N 1
ATOM 695 C CA . TYR A 1 91 ? 18.458 1.346 -8.589 1.00 95.56 91 TYR A CA 1
ATOM 696 C C . TYR A 1 91 ? 19.855 0.717 -8.488 1.00 95.56 91 TYR A C 1
ATOM 698 O O . TYR A 1 91 ? 20.856 1.351 -8.827 1.00 95.56 91 TYR A O 1
ATOM 706 N N . VAL A 1 92 ? 19.922 -0.548 -8.065 1.00 96.25 92 VAL A N 1
ATOM 707 C CA . VAL A 1 92 ? 21.175 -1.310 -7.991 1.00 96.25 92 VAL A CA 1
ATOM 708 C C . VAL A 1 92 ? 21.357 -2.107 -9.291 1.00 96.25 92 VAL A C 1
ATOM 710 O O . VAL A 1 92 ? 20.541 -2.995 -9.567 1.00 96.25 92 VAL A O 1
ATOM 713 N N . PRO A 1 93 ? 22.402 -1.830 -10.099 1.00 95.00 93 PRO A N 1
ATOM 714 C CA . PRO A 1 93 ? 22.662 -2.553 -11.343 1.00 95.00 93 PRO A CA 1
ATOM 715 C C . PRO A 1 93 ? 22.836 -4.061 -11.138 1.00 95.00 93 PRO A C 1
ATOM 717 O O . PRO A 1 93 ? 23.194 -4.513 -10.054 1.00 95.00 93 PRO A O 1
ATOM 720 N N . ASN A 1 94 ? 22.628 -4.837 -12.206 1.00 95.25 94 ASN A N 1
ATOM 721 C CA . ASN A 1 94 ? 22.752 -6.303 -12.203 1.00 95.25 94 ASN A CA 1
ATOM 722 C C . ASN A 1 94 ? 21.825 -7.010 -11.200 1.00 95.25 94 ASN A C 1
ATOM 724 O O . ASN A 1 94 ? 22.122 -8.106 -10.727 1.00 95.25 94 ASN A O 1
ATOM 728 N N . THR A 1 95 ? 20.684 -6.394 -10.888 1.00 95.88 95 THR A N 1
ATOM 729 C CA . THR A 1 95 ? 19.622 -7.010 -10.095 1.00 95.88 95 THR A CA 1
ATOM 730 C C . THR A 1 95 ? 18.361 -7.211 -10.936 1.00 95.88 95 THR A C 1
ATOM 732 O O . THR A 1 95 ? 18.214 -6.665 -12.026 1.00 95.88 95 THR A O 1
ATOM 735 N N . ALA A 1 96 ? 17.455 -8.052 -10.445 1.00 94.44 96 ALA A N 1
ATOM 736 C CA . ALA A 1 96 ? 16.135 -8.265 -11.033 1.00 94.44 96 ALA A CA 1
ATOM 737 C C . ALA A 1 96 ? 15.110 -8.415 -9.903 1.00 94.44 96 ALA A C 1
ATOM 739 O O . ALA A 1 96 ? 14.457 -9.450 -9.749 1.00 94.44 96 ALA A O 1
ATOM 740 N N . TRP A 1 97 ? 15.033 -7.394 -9.040 1.00 95.25 97 TRP A N 1
ATOM 741 C CA . TRP A 1 97 ? 14.214 -7.424 -7.824 1.00 95.25 97 TRP A CA 1
ATOM 742 C C . TRP A 1 97 ? 12.747 -7.769 -8.110 1.00 95.25 97 TRP A C 1
ATOM 744 O O . TRP A 1 97 ? 12.131 -8.508 -7.343 1.00 95.25 97 TRP A O 1
ATOM 754 N N . GLN A 1 98 ? 12.211 -7.324 -9.251 1.00 94.88 98 GLN A N 1
ATOM 755 C CA . GLN A 1 98 ? 10.827 -7.576 -9.643 1.00 94.88 98 GLN A CA 1
ATOM 756 C C . GLN A 1 98 ? 10.478 -9.069 -9.738 1.00 94.88 98 GLN A C 1
ATOM 758 O O . GLN A 1 98 ? 9.331 -9.433 -9.515 1.00 94.88 98 GLN A O 1
ATOM 763 N N . LEU A 1 99 ? 11.451 -9.951 -9.999 1.00 94.56 99 LEU A N 1
ATOM 764 C CA . LEU A 1 99 ? 11.219 -11.401 -10.043 1.00 94.56 99 LEU A CA 1
ATOM 765 C C . LEU A 1 99 ? 10.902 -11.987 -8.661 1.00 94.56 99 LEU A C 1
ATOM 767 O O . LEU A 1 99 ? 10.297 -13.049 -8.555 1.00 94.56 99 LEU A O 1
ATOM 771 N N . ARG A 1 100 ? 11.298 -11.290 -7.590 1.00 94.25 100 ARG A N 1
ATOM 772 C CA . ARG A 1 100 ? 10.984 -11.649 -6.201 1.00 94.25 100 ARG A CA 1
ATOM 773 C C . ARG A 1 100 ? 9.690 -11.006 -5.718 1.00 94.25 100 ARG A C 1
ATOM 775 O O . ARG A 1 100 ? 9.219 -11.333 -4.628 1.00 94.25 100 ARG A O 1
ATOM 782 N N . PHE A 1 101 ? 9.118 -10.089 -6.495 1.00 95.25 101 PHE A N 1
ATOM 783 C CA . PHE A 1 101 ? 7.890 -9.413 -6.127 1.00 95.25 101 PHE A CA 1
ATOM 784 C C . PHE A 1 101 ? 6.682 -10.266 -6.515 1.00 95.25 101 PHE A C 1
ATOM 786 O O . PHE A 1 101 ? 6.023 -10.049 -7.529 1.00 95.25 101 PHE A O 1
ATOM 793 N N . SER A 1 102 ? 6.388 -11.256 -5.671 1.00 94.19 102 SER A N 1
ATOM 794 C CA . SER A 1 102 ? 5.346 -12.259 -5.919 1.00 94.19 102 SER A CA 1
ATOM 795 C C . SER A 1 102 ? 3.951 -11.674 -6.144 1.00 94.19 102 SER A C 1
ATOM 797 O O . SER A 1 102 ? 3.155 -12.290 -6.840 1.00 94.19 102 SER A O 1
ATOM 799 N N . HIS A 1 103 ? 3.658 -10.476 -5.625 1.00 94.81 103 HIS A N 1
ATOM 800 C CA . HIS A 1 103 ? 2.355 -9.827 -5.802 1.00 94.81 103 HIS A CA 1
ATOM 801 C C . HIS A 1 103 ? 2.058 -9.464 -7.260 1.00 94.81 103 HIS A C 1
ATOM 803 O O . HIS A 1 103 ? 0.894 -9.287 -7.604 1.00 94.81 103 HIS A O 1
ATOM 809 N N . LEU A 1 104 ? 3.072 -9.403 -8.127 1.00 94.12 104 LEU A N 1
ATOM 810 C CA . LEU A 1 104 ? 2.859 -9.233 -9.564 1.00 94.12 104 LEU A CA 1
ATOM 811 C C . LEU A 1 104 ? 2.110 -10.425 -10.179 1.00 94.12 104 LEU A C 1
ATOM 813 O O . LEU A 1 104 ? 1.464 -10.272 -11.207 1.00 94.12 104 LEU A O 1
ATOM 817 N N . VAL A 1 105 ? 2.150 -11.603 -9.548 1.00 91.56 105 VAL A N 1
ATOM 818 C CA . VAL A 1 105 ? 1.492 -12.822 -10.029 1.00 91.56 105 VAL A CA 1
ATOM 819 C C . VAL A 1 105 ? 0.360 -13.201 -9.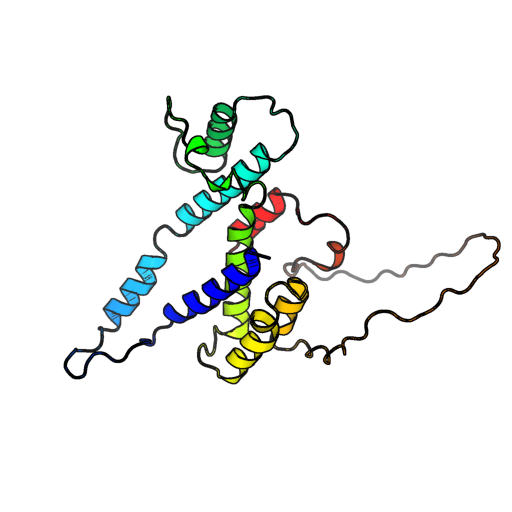070 1.00 91.56 105 VAL A C 1
ATOM 821 O O . VAL A 1 105 ? 0.540 -13.280 -7.860 1.00 91.56 105 VAL A O 1
ATOM 824 N N . GLY A 1 106 ? -0.857 -13.385 -9.589 1.00 89.19 106 GLY A N 1
ATOM 825 C CA . GLY A 1 106 ? -2.065 -13.669 -8.791 1.00 89.19 106 GLY A CA 1
ATOM 826 C C . GLY A 1 106 ? -2.693 -12.436 -8.115 1.00 89.19 106 GLY A C 1
ATOM 827 O O . GLY A 1 106 ? -3.923 -12.328 -8.034 1.00 89.19 106 GLY A O 1
ATOM 828 N N . TYR A 1 107 ? -1.879 -11.452 -7.719 1.00 94.31 107 TYR A N 1
ATOM 829 C CA . TYR A 1 107 ? -2.338 -10.155 -7.201 1.00 94.31 107 TYR A CA 1
ATOM 830 C C . TYR A 1 107 ? -2.084 -8.968 -8.147 1.00 94.31 107 TYR A C 1
ATOM 832 O O . TYR A 1 107 ? -2.369 -7.825 -7.791 1.00 94.31 107 TYR A O 1
ATOM 840 N N . GLY A 1 108 ? -1.626 -9.246 -9.369 1.00 93.50 108 GLY A N 1
ATOM 841 C CA . GLY A 1 108 ? -1.308 -8.237 -10.372 1.00 93.50 108 GLY A CA 1
ATOM 842 C C . GLY A 1 108 ? -2.445 -7.252 -10.652 1.00 93.50 108 GLY A C 1
ATOM 843 O O . GLY A 1 108 ? -3.630 -7.593 -10.544 1.00 93.50 108 GLY A O 1
ATOM 844 N N . ALA A 1 109 ? -2.065 -6.021 -10.987 1.00 95.50 109 ALA A N 1
ATOM 845 C CA . ALA A 1 109 ? -2.930 -4.863 -11.226 1.00 95.50 109 ALA A CA 1
ATOM 846 C C . ALA A 1 109 ? -3.747 -4.378 -10.013 1.00 95.50 109 ALA A C 1
ATOM 848 O O . ALA A 1 109 ? -4.594 -3.493 -10.159 1.00 95.50 109 ALA A O 1
ATOM 849 N N . LYS A 1 110 ? -3.535 -4.935 -8.816 1.00 95.50 110 LYS A N 1
ATOM 850 C CA . LYS A 1 110 ? -4.328 -4.629 -7.614 1.00 95.50 110 LYS A CA 1
ATOM 851 C C . LYS A 1 110 ? -3.489 -4.091 -6.461 1.00 95.50 110 LYS A C 1
ATOM 853 O O . LYS A 1 110 ? -4.059 -3.780 -5.419 1.00 95.50 110 LYS A O 1
ATOM 858 N N . TYR A 1 111 ? -2.172 -3.928 -6.600 1.00 95.94 111 TYR A N 1
ATOM 859 C CA . TYR A 1 111 ? -1.315 -3.571 -5.463 1.00 95.94 111 TYR A CA 1
ATOM 860 C C . TYR A 1 111 ? -1.673 -2.211 -4.830 1.00 95.94 111 TYR A C 1
ATOM 862 O O . TYR A 1 111 ? -1.623 -2.052 -3.608 1.00 95.94 111 TYR A O 1
ATOM 870 N N . TYR A 1 112 ? -2.158 -1.252 -5.629 1.00 95.06 112 TYR A N 1
ATOM 871 C CA . TYR A 1 112 ? -2.662 0.045 -5.144 1.00 95.06 112 TYR A CA 1
ATOM 872 C C . TYR A 1 112 ? -3.762 -0.083 -4.075 1.00 95.06 112 TYR A C 1
ATOM 874 O O . TYR A 1 112 ? -3.960 0.820 -3.256 1.00 95.06 112 TYR A O 1
ATOM 882 N N . SER A 1 113 ? -4.459 -1.220 -4.026 1.00 93.25 113 SER A N 1
ATOM 883 C CA . SER A 1 113 ? -5.516 -1.457 -3.057 1.00 93.25 113 SER A CA 1
ATOM 884 C C . SER A 1 113 ? -5.012 -1.412 -1.614 1.00 93.25 113 SER A C 1
ATOM 886 O O . SER A 1 113 ? -5.787 -1.054 -0.733 1.00 93.25 113 SER A O 1
ATOM 888 N N . TYR A 1 114 ? -3.743 -1.741 -1.333 1.00 91.06 114 TYR A N 1
ATOM 889 C CA . TYR A 1 114 ? -3.175 -1.645 0.020 1.00 91.06 114 TYR A CA 1
ATOM 890 C C . TYR A 1 114 ? -3.179 -0.206 0.541 1.00 91.06 114 TYR A C 1
ATOM 892 O O . TYR A 1 114 ? -3.533 0.035 1.697 1.00 91.06 114 TYR A O 1
ATOM 900 N N . LEU A 1 115 ? -2.825 0.747 -0.321 1.00 92.38 115 LEU A N 1
ATOM 901 C CA . LEU A 1 115 ? -2.846 2.175 -0.015 1.00 92.38 115 LEU A CA 1
ATOM 902 C C . LEU A 1 115 ? -4.281 2.666 0.188 1.00 92.38 115 LEU A C 1
ATOM 904 O O . LEU A 1 115 ? -4.576 3.299 1.201 1.00 92.38 115 LEU A O 1
ATOM 908 N N . MET A 1 116 ? -5.196 2.269 -0.701 1.00 91.12 116 MET A N 1
ATOM 909 C CA . MET A 1 116 ? -6.623 2.583 -0.566 1.00 91.12 116 MET A CA 1
ATOM 910 C C . MET A 1 116 ? -7.199 2.055 0.758 1.00 91.12 116 MET A C 1
ATOM 912 O O . MET A 1 116 ? -7.890 2.772 1.478 1.00 91.12 116 MET A O 1
ATOM 916 N N . SER A 1 117 ? -6.839 0.825 1.136 1.00 89.12 117 SER A N 1
ATOM 917 C CA . SER A 1 117 ? -7.249 0.203 2.405 1.00 89.12 117 SER A CA 1
ATOM 918 C C . SER A 1 117 ? -6.770 0.999 3.615 1.00 89.12 117 SER A C 1
ATOM 920 O O . SER A 1 117 ? -7.516 1.193 4.572 1.00 89.12 117 SER A O 1
ATOM 922 N N . ARG A 1 118 ? -5.506 1.453 3.590 1.00 89.56 118 ARG A N 1
ATOM 923 C CA . ARG A 1 118 ? -4.914 2.263 4.666 1.00 89.56 118 ARG A CA 1
ATOM 924 C C . ARG A 1 118 ? -5.655 3.584 4.829 1.00 89.56 118 ARG A C 1
ATOM 926 O O . ARG A 1 118 ? -5.911 3.988 5.959 1.00 89.56 118 ARG A O 1
ATOM 933 N N . ALA A 1 119 ? -6.011 4.230 3.727 1.00 90.94 119 ALA A N 1
ATOM 934 C CA . ALA A 1 119 ? -6.724 5.494 3.765 1.00 90.94 119 ALA A CA 1
ATOM 935 C C . ALA A 1 119 ? -8.158 5.349 4.284 1.00 90.94 119 ALA A C 1
ATOM 937 O O . ALA A 1 119 ? -8.551 6.095 5.178 1.00 90.94 119 ALA A O 1
ATOM 938 N N . VAL A 1 120 ? -8.908 4.348 3.804 1.00 89.69 120 VAL A N 1
ATOM 939 C CA . VAL A 1 120 ? -10.254 4.050 4.324 1.00 89.69 120 VAL A CA 1
ATOM 940 C C . VAL A 1 120 ? -10.192 3.745 5.819 1.00 89.69 120 VAL A C 1
ATOM 942 O O . VAL A 1 120 ? -10.968 4.306 6.587 1.00 89.69 120 VAL A O 1
ATOM 945 N N . ALA A 1 121 ? -9.234 2.923 6.255 1.00 88.88 121 ALA A N 1
ATOM 946 C CA . ALA A 1 121 ? -9.048 2.631 7.673 1.00 88.88 121 ALA A CA 1
ATOM 947 C C . ALA A 1 121 ? -8.730 3.893 8.492 1.00 88.88 121 ALA A C 1
ATOM 949 O O . ALA A 1 121 ? -9.314 4.099 9.553 1.00 88.88 121 ALA A O 1
ATOM 950 N N . SER A 1 122 ? -7.843 4.761 7.990 1.00 89.94 122 SER A N 1
ATOM 951 C CA . SER A 1 122 ? -7.501 6.027 8.647 1.00 89.94 122 SER A CA 1
ATOM 952 C C . SER A 1 122 ? -8.712 6.951 8.775 1.00 89.94 122 SER A C 1
ATOM 954 O O . SER A 1 122 ? -8.928 7.525 9.838 1.00 89.94 122 SER A O 1
ATOM 956 N N . MET A 1 123 ? -9.527 7.063 7.726 1.00 91.75 123 MET A N 1
ATOM 957 C CA . MET A 1 123 ? -10.753 7.859 7.739 1.00 91.75 123 MET A CA 1
ATOM 958 C C . MET A 1 123 ? -11.772 7.305 8.741 1.00 91.75 123 MET A C 1
ATOM 960 O O . MET A 1 123 ? -12.233 8.050 9.600 1.00 91.75 123 MET A O 1
ATOM 964 N N . VAL A 1 124 ? -12.069 6.000 8.695 1.00 91.31 124 VAL A N 1
ATOM 965 C CA . VAL A 1 124 ? -12.993 5.359 9.649 1.00 91.31 124 VAL A CA 1
ATOM 966 C C . VAL A 1 124 ? -12.506 5.556 11.084 1.00 91.31 124 VAL A C 1
ATOM 968 O O . VAL A 1 124 ? -13.292 5.914 11.957 1.00 91.31 124 VAL A O 1
ATOM 971 N N . TRP A 1 125 ? -11.205 5.391 11.333 1.00 90.12 125 TRP A N 1
ATOM 972 C CA . TRP A 1 125 ? -10.612 5.651 12.641 1.00 90.12 125 TRP A CA 1
ATOM 973 C C . TRP A 1 125 ? -10.814 7.104 13.088 1.00 90.12 125 TRP A C 1
ATOM 975 O O . TRP A 1 125 ? -11.351 7.345 14.170 1.00 90.12 125 TRP A O 1
ATOM 985 N N . LYS A 1 126 ? -10.424 8.070 12.244 1.00 90.50 126 LYS A N 1
ATOM 986 C CA . LYS A 1 126 ? -10.510 9.510 12.531 1.00 90.50 126 LYS A CA 1
ATOM 987 C C . LYS A 1 126 ? -11.942 9.957 12.827 1.00 90.50 126 LYS A C 1
ATOM 989 O O . LYS A 1 126 ? -12.152 10.732 13.752 1.00 90.50 126 LYS A O 1
ATOM 994 N N . GLU A 1 127 ? -12.912 9.466 12.064 1.00 90.62 127 GLU A N 1
ATOM 995 C CA . GLU A 1 127 ? -14.302 9.919 12.157 1.00 90.62 127 GLU A CA 1
ATOM 996 C C . GLU A 1 127 ? -15.132 9.168 13.203 1.00 90.62 127 GLU A C 1
ATOM 998 O O . GLU A 1 127 ? -16.071 9.737 13.755 1.00 90.62 127 GLU A O 1
ATOM 1003 N N . CYS A 1 128 ? -14.819 7.898 13.477 1.00 90.44 128 CYS A N 1
ATOM 1004 C CA . CYS A 1 128 ? -15.657 7.059 14.339 1.00 90.44 128 CYS A CA 1
ATOM 1005 C C . CYS A 1 128 ? -15.035 6.782 15.711 1.00 90.44 128 CYS A C 1
ATOM 1007 O O . CYS A 1 128 ? -15.765 6.731 16.695 1.00 90.44 128 CYS A O 1
ATOM 1009 N N . PHE A 1 129 ? -13.714 6.595 15.787 1.00 90.56 129 PHE A N 1
ATOM 1010 C CA . PHE A 1 129 ? -13.048 6.037 16.973 1.00 90.56 129 PHE A CA 1
ATOM 1011 C C . PHE A 1 129 ? -12.055 6.992 17.639 1.00 90.56 129 PHE A C 1
ATOM 1013 O O . PHE A 1 129 ? -11.657 6.748 18.770 1.00 90.56 129 PHE A O 1
ATOM 1020 N N . LEU A 1 130 ? -11.652 8.084 16.981 1.00 89.50 130 LEU A N 1
ATOM 1021 C CA . LEU A 1 130 ? -10.612 8.979 17.498 1.00 89.50 130 LEU A CA 1
ATOM 1022 C C . LEU A 1 130 ? -10.962 9.611 18.855 1.00 89.50 130 LEU A C 1
ATOM 1024 O O . LEU A 1 130 ? -10.069 9.798 19.676 1.00 89.50 130 LEU A O 1
ATOM 1028 N N . GLN A 1 131 ? -12.237 9.951 19.072 1.00 89.19 131 GLN A N 1
ATOM 1029 C CA . GLN A 1 131 ? -12.701 10.577 20.317 1.00 89.19 131 GLN A CA 1
ATOM 1030 C C . GLN A 1 131 ? -12.852 9.562 21.454 1.00 89.19 131 GLN A C 1
ATOM 1032 O O . GLN A 1 131 ? -12.400 9.817 22.566 1.00 89.19 131 GLN A O 1
ATOM 1037 N N . ASP A 1 132 ? -13.473 8.417 21.167 1.00 90.00 132 ASP A N 1
ATOM 1038 C CA . ASP A 1 132 ? -13.694 7.333 22.124 1.00 90.00 132 ASP A CA 1
ATOM 1039 C C . ASP A 1 132 ? -13.483 5.972 21.428 1.00 90.00 132 ASP A C 1
ATOM 1041 O O . ASP A 1 132 ? -14.418 5.411 20.841 1.00 90.00 132 ASP A O 1
ATOM 1045 N N . PRO A 1 133 ? -12.247 5.437 21.464 1.00 88.94 133 PRO A N 1
ATOM 1046 C CA . PRO A 1 133 ? -11.894 4.177 20.812 1.00 88.94 133 PRO A CA 1
ATOM 1047 C C . PRO A 1 133 ? -12.654 2.958 21.332 1.00 88.94 133 PRO A C 1
ATOM 1049 O O . PRO A 1 133 ? -12.799 1.972 20.609 1.00 88.94 133 PRO A O 1
ATOM 1052 N N . PHE A 1 134 ? -13.123 3.013 22.582 1.00 89.00 134 PHE A N 1
ATOM 1053 C CA . PHE A 1 134 ? -13.758 1.893 23.277 1.00 89.00 134 PHE A CA 1
ATOM 1054 C C . PHE A 1 134 ? -15.279 2.048 23.364 1.00 89.00 134 PHE A C 1
ATOM 1056 O O . PHE A 1 134 ? -15.950 1.288 24.067 1.00 89.00 134 PHE A O 1
ATOM 1063 N N . ASN A 1 135 ? -15.846 2.995 22.611 1.00 91.12 135 ASN A N 1
ATOM 1064 C CA . ASN A 1 135 ? -17.279 3.205 22.579 1.00 91.12 135 ASN A CA 1
ATOM 1065 C C . ASN A 1 135 ? -18.015 1.964 22.055 1.00 91.12 135 ASN A C 1
ATOM 1067 O O . ASN A 1 135 ? -17.951 1.629 20.865 1.00 91.12 135 ASN A O 1
ATOM 1071 N N . ARG A 1 136 ? -18.791 1.309 22.927 1.00 92.19 136 ARG A N 1
ATOM 1072 C CA . ARG A 1 136 ? -19.548 0.103 22.563 1.00 92.19 136 ARG A CA 1
ATOM 1073 C C . ARG A 1 136 ? -20.517 0.346 21.404 1.00 92.19 136 ARG A C 1
ATOM 1075 O O . ARG A 1 136 ? -20.651 -0.513 20.536 1.00 92.19 136 ARG A O 1
ATOM 1082 N N . SER A 1 137 ? -21.189 1.498 21.372 1.00 93.38 137 SER A N 1
ATOM 1083 C CA . SER A 1 137 ? -22.179 1.794 20.329 1.00 93.38 137 SER A CA 1
ATOM 1084 C C . SER A 1 137 ? -21.525 1.978 18.954 1.00 93.38 137 SER A C 1
ATOM 1086 O O . SER A 1 137 ? -22.019 1.432 17.963 1.00 93.38 137 SER A O 1
ATOM 1088 N N . THR A 1 138 ? -20.370 2.651 18.898 1.00 91.62 138 THR A N 1
ATOM 1089 C CA . THR A 1 138 ? -19.557 2.778 17.680 1.00 91.62 138 THR A CA 1
ATOM 1090 C C . THR A 1 138 ? -19.031 1.418 17.228 1.00 91.62 138 THR A C 1
ATOM 1092 O O . THR A 1 138 ? -19.130 1.088 16.045 1.00 91.62 138 THR A O 1
ATOM 1095 N N . GLY A 1 139 ? -18.533 0.599 18.160 1.00 92.69 139 GLY A N 1
ATOM 1096 C CA . GLY A 1 139 ? -18.069 -0.759 17.874 1.00 92.69 139 GLY A CA 1
ATOM 1097 C C . GLY A 1 139 ? -19.161 -1.643 17.261 1.00 92.69 139 GLY A C 1
ATOM 1098 O O . GLY A 1 139 ? -18.931 -2.285 16.236 1.00 92.69 139 GLY A O 1
ATOM 1099 N N . GLU A 1 140 ? -20.378 -1.624 17.814 1.00 94.31 140 GLU A N 1
ATOM 1100 C CA . GLU A 1 140 ? -21.512 -2.377 17.256 1.00 94.31 140 GLU A CA 1
ATOM 1101 C C . GLU A 1 140 ? -21.951 -1.858 15.883 1.00 94.31 140 GLU A C 1
ATOM 1103 O O . GLU A 1 140 ? -22.281 -2.652 14.998 1.00 94.31 140 GLU A O 1
ATOM 1108 N N . ARG A 1 141 ? -21.924 -0.534 15.663 1.00 93.19 141 ARG A N 1
ATOM 1109 C CA . ARG A 1 141 ? -22.193 0.041 14.336 1.00 93.19 141 ARG A CA 1
ATOM 1110 C C . ARG A 1 141 ? -21.167 -0.445 13.317 1.00 93.19 141 ARG A C 1
ATOM 1112 O O . ARG A 1 141 ? -21.556 -0.910 12.252 1.00 93.19 141 ARG A O 1
ATOM 1119 N N . TYR A 1 142 ? -19.884 -0.408 13.658 1.00 92.88 142 TYR A N 1
ATOM 1120 C CA . TYR A 1 142 ? -18.812 -0.902 12.798 1.00 92.88 142 TYR A CA 1
ATOM 1121 C C . TYR A 1 142 ? -18.948 -2.396 12.479 1.00 92.88 142 TYR A C 1
ATOM 1123 O O . TYR A 1 142 ? -18.847 -2.800 11.318 1.00 92.88 142 TYR A O 1
ATOM 1131 N N . ARG A 1 143 ? -19.263 -3.216 13.489 1.00 93.25 143 ARG A N 1
ATOM 1132 C CA . ARG A 1 143 ? -19.507 -4.652 13.312 1.00 93.25 143 ARG A CA 1
ATOM 1133 C C . ARG A 1 143 ? -20.651 -4.915 12.333 1.00 93.25 143 ARG A C 1
ATOM 1135 O O . ARG A 1 143 ? -20.500 -5.749 11.447 1.00 93.25 143 ARG A O 1
ATOM 1142 N N . ARG A 1 144 ? -21.780 -4.219 12.487 1.00 93.75 144 ARG A N 1
ATOM 1143 C CA . ARG A 1 144 ? -22.987 -4.429 11.675 1.00 93.75 144 ARG A CA 1
ATOM 1144 C C . ARG A 1 144 ? -22.867 -3.869 10.260 1.00 93.75 144 ARG A C 1
ATOM 1146 O O . ARG A 1 144 ? -23.260 -4.556 9.330 1.00 93.75 144 ARG A O 1
ATOM 1153 N N . GLU A 1 145 ? -22.355 -2.650 10.107 1.00 92.50 145 GLU A N 1
ATOM 1154 C CA . GLU A 1 145 ? -22.388 -1.930 8.824 1.00 92.50 145 GLU A CA 1
ATOM 1155 C C . GLU A 1 145 ? -21.174 -2.202 7.935 1.00 92.50 145 GLU A C 1
ATOM 1157 O O . GLU A 1 145 ? -21.253 -2.008 6.723 1.00 92.50 145 GLU A O 1
ATOM 1162 N N . MET A 1 146 ? -20.057 -2.658 8.512 1.00 89.62 146 MET A N 1
ATOM 1163 C CA . MET A 1 146 ? -18.825 -2.904 7.763 1.00 89.62 146 MET A CA 1
ATOM 1164 C C . MET A 1 146 ? -18.404 -4.375 7.798 1.00 89.62 146 MET A C 1
ATOM 1166 O O . MET A 1 146 ? -18.252 -4.982 6.744 1.00 89.62 146 MET A O 1
ATOM 1170 N N . LEU A 1 147 ? -18.254 -4.979 8.982 1.00 91.56 147 LEU A N 1
ATOM 1171 C CA . LEU A 1 147 ? -17.681 -6.331 9.090 1.00 91.56 147 LEU A CA 1
ATOM 1172 C C . LEU A 1 147 ? -18.668 -7.454 8.728 1.00 91.56 147 LEU A C 1
ATOM 1174 O O . LEU A 1 147 ? -18.282 -8.432 8.093 1.00 91.56 147 LEU A O 1
ATOM 1178 N N . ALA A 1 148 ? -19.942 -7.331 9.112 1.00 92.69 148 ALA A N 1
ATOM 1179 C CA . ALA A 1 148 ? -20.930 -8.408 8.979 1.00 92.69 148 ALA A CA 1
ATOM 1180 C C . ALA A 1 148 ? -21.270 -8.786 7.527 1.00 92.69 148 ALA A C 1
ATOM 1182 O O . ALA A 1 148 ? -21.823 -9.856 7.287 1.00 92.69 148 ALA A O 1
ATOM 1183 N N . HIS A 1 149 ? -20.963 -7.920 6.561 1.00 90.06 149 HIS A N 1
ATOM 1184 C CA . HIS A 1 149 ? -21.296 -8.147 5.158 1.00 90.06 149 HIS A CA 1
ATOM 1185 C C . HIS A 1 149 ? -20.230 -8.935 4.389 1.00 90.06 149 HIS A C 1
ATOM 1187 O O . HIS A 1 149 ? -20.537 -9.474 3.323 1.00 90.06 149 HIS A O 1
ATOM 1193 N N . GLY A 1 150 ? -18.989 -8.981 4.887 1.00 88.31 150 GLY A N 1
ATOM 1194 C CA . GLY A 1 150 ? -17.845 -9.504 4.139 1.00 88.31 150 GLY A CA 1
ATOM 1195 C C . GLY A 1 150 ? -17.786 -8.935 2.714 1.00 88.31 150 GLY A C 1
ATOM 1196 O O . GLY A 1 150 ? -17.937 -7.734 2.491 1.00 88.31 150 GLY A O 1
ATOM 1197 N N . GLY A 1 151 ? -17.642 -9.814 1.720 1.00 86.06 151 GLY A N 1
ATOM 1198 C CA . GLY A 1 151 ? -17.665 -9.443 0.300 1.00 86.06 151 GLY A CA 1
ATOM 1199 C C . GLY A 1 151 ? -19.057 -9.235 -0.317 1.00 86.06 151 GLY A C 1
ATOM 1200 O O . GLY A 1 151 ? -19.135 -8.967 -1.513 1.00 86.06 151 GLY A O 1
ATOM 1201 N N . GLY A 1 152 ? -20.143 -9.390 0.449 1.00 89.00 152 GLY A N 1
ATOM 1202 C CA . GLY A 1 152 ? -21.522 -9.429 -0.058 1.00 89.00 152 GLY A CA 1
ATOM 1203 C C . GLY A 1 152 ? -22.220 -8.072 -0.208 1.00 89.00 152 GLY A C 1
ATOM 1204 O O . GLY A 1 152 ? -23.336 -8.024 -0.721 1.00 89.00 152 GLY A O 1
ATOM 1205 N N . ARG A 1 153 ? -21.599 -6.969 0.230 1.00 89.81 153 ARG A N 1
ATOM 1206 C CA . ARG A 1 153 ? -22.130 -5.600 0.090 1.00 89.81 153 ARG A CA 1
ATOM 1207 C C . ARG A 1 153 ? -21.151 -4.728 -0.687 1.00 89.81 153 ARG A C 1
ATOM 1209 O O . ARG A 1 153 ? -19.951 -4.992 -0.725 1.00 89.81 153 ARG A O 1
ATOM 1216 N N . GLU A 1 154 ? -21.663 -3.677 -1.320 1.00 89.06 154 GLU A N 1
ATOM 1217 C CA . GLU A 1 154 ? -20.816 -2.713 -2.013 1.00 89.06 154 GLU A CA 1
ATOM 1218 C C . GLU A 1 154 ? -19.900 -1.967 -1.017 1.00 89.06 154 GLU A C 1
ATOM 1220 O O . GLU A 1 154 ? -20.393 -1.437 -0.014 1.00 89.06 154 GLU A O 1
ATOM 1225 N N . PRO A 1 155 ? -18.585 -1.870 -1.298 1.00 87.31 155 PRO A N 1
ATOM 1226 C CA . PRO A 1 155 ? -17.615 -1.178 -0.456 1.00 87.31 155 PRO A CA 1
ATOM 1227 C C . PRO A 1 155 ? -18.009 0.225 0.008 1.00 87.31 155 PRO A C 1
ATOM 1229 O O . PRO A 1 155 ? -17.871 0.544 1.188 1.00 87.31 155 PRO A O 1
ATOM 1232 N N . MET A 1 156 ? -18.515 1.060 -0.900 1.00 87.69 156 MET A N 1
ATOM 1233 C CA . MET A 1 156 ? -18.858 2.447 -0.579 1.00 87.69 156 MET A CA 1
ATOM 1234 C C . MET A 1 156 ? -20.034 2.540 0.388 1.00 87.69 156 MET A C 1
ATOM 1236 O O . MET A 1 156 ? -20.006 3.360 1.302 1.00 87.69 156 MET A O 1
ATOM 1240 N N . LEU A 1 157 ? -21.026 1.659 0.240 1.00 89.94 157 LEU A N 1
ATOM 1241 C CA . LEU A 1 157 ? -22.180 1.610 1.135 1.00 89.94 157 LEU A CA 1
ATOM 1242 C C . LEU A 1 157 ? -21.786 1.156 2.546 1.00 89.94 157 LEU A C 1
ATOM 1244 O O . LEU A 1 157 ? -22.320 1.679 3.520 1.00 89.94 157 LEU A O 1
ATOM 1248 N N . MET A 1 158 ? -20.833 0.226 2.665 1.00 91.50 158 MET A N 1
ATOM 1249 C CA . MET A 1 158 ? -20.288 -0.189 3.966 1.00 91.50 158 MET A CA 1
ATOM 1250 C C . MET A 1 158 ? -19.560 0.961 4.672 1.00 91.50 158 MET A C 1
ATOM 1252 O O . MET A 1 158 ? -19.758 1.200 5.862 1.00 91.50 158 MET A O 1
ATOM 1256 N N . VAL A 1 159 ? -18.745 1.710 3.924 1.00 89.50 159 VAL A N 1
ATOM 1257 C CA . VAL A 1 159 ? -18.015 2.872 4.447 1.00 89.50 159 VAL A CA 1
ATOM 1258 C C . VAL A 1 159 ? -18.961 4.006 4.844 1.00 89.50 159 VAL A C 1
ATOM 1260 O O . VAL A 1 159 ? -18.743 4.632 5.872 1.00 89.50 159 VAL A O 1
ATOM 1263 N N . GLN A 1 160 ? -20.022 4.267 4.080 1.00 89.44 160 GLN A N 1
ATOM 1264 C CA . GLN A 1 160 ? -21.035 5.262 4.451 1.00 89.44 160 GLN A CA 1
ATOM 1265 C C . GLN A 1 160 ? -21.801 4.841 5.712 1.00 89.44 160 GLN A C 1
ATOM 1267 O O . GLN A 1 160 ? -21.979 5.647 6.620 1.00 89.44 160 GLN A O 1
ATOM 1272 N N . GLY A 1 161 ? -22.179 3.563 5.823 1.00 88.00 161 GLY A N 1
ATOM 1273 C CA . GLY A 1 161 ? -22.954 3.055 6.957 1.00 88.00 161 GLY A CA 1
ATOM 1274 C C . GLY A 1 161 ? -22.270 3.199 8.323 1.00 88.00 161 GLY A C 1
ATOM 1275 O O . GLY A 1 161 ? -22.952 3.344 9.338 1.00 88.00 161 GLY A O 1
ATOM 1276 N N . VAL A 1 162 ? -20.931 3.197 8.387 1.00 89.88 162 VAL A N 1
ATOM 1277 C CA . VAL A 1 162 ? -20.212 3.372 9.664 1.00 89.88 162 VAL A CA 1
ATOM 1278 C C . VAL A 1 162 ? -20.115 4.838 10.115 1.00 89.88 162 VAL A C 1
ATOM 1280 O O . VAL A 1 162 ? -19.894 5.086 11.306 1.00 89.88 162 VAL A O 1
ATOM 1283 N N . ARG A 1 163 ? -20.299 5.819 9.222 1.00 86.19 163 ARG A N 1
ATOM 1284 C CA . ARG A 1 163 ? -20.084 7.239 9.549 1.00 86.19 163 ARG A CA 1
ATOM 1285 C C . ARG A 1 163 ? -21.171 7.771 10.496 1.00 86.19 163 ARG A C 1
ATOM 1287 O O . ARG A 1 163 ? -22.338 7.395 10.377 1.00 86.19 163 ARG A O 1
ATOM 1294 N N . PRO A 1 164 ? -20.833 8.642 11.464 1.00 74.62 164 PRO A N 1
ATOM 1295 C CA . PRO A 1 164 ? -21.835 9.292 12.303 1.00 74.62 164 PRO A CA 1
ATOM 1296 C C . PRO A 1 164 ? -22.689 10.266 11.473 1.00 74.62 164 PRO A C 1
ATOM 1298 O O . PRO A 1 164 ? -22.147 11.164 10.841 1.00 74.62 164 PRO A O 1
ATOM 1301 N N . GLY A 1 165 ? -24.018 10.126 11.505 1.00 66.69 165 GLY A N 1
ATOM 1302 C CA . GLY A 1 165 ? -24.955 11.104 10.924 1.00 66.69 165 GLY A CA 1
ATOM 1303 C C . GLY A 1 165 ? -25.643 10.679 9.624 1.00 66.69 165 GLY A C 1
ATOM 1304 O O . GLY A 1 165 ? -26.725 11.188 9.333 1.00 66.69 165 GLY A O 1
ATOM 1305 N N . ASP A 1 166 ? -25.111 9.691 8.904 1.00 55.03 166 ASP A N 1
ATOM 1306 C CA . ASP A 1 166 ? -25.826 9.090 7.780 1.00 55.03 166 ASP A CA 1
ATOM 1307 C C . ASP A 1 166 ? -26.900 8.146 8.332 1.00 55.03 166 ASP A C 1
ATOM 1309 O O . ASP A 1 166 ? -26.615 7.205 9.078 1.00 55.03 166 ASP A O 1
ATOM 1313 N N . ARG A 1 167 ? -28.177 8.429 8.030 1.00 43.78 167 ARG A N 1
ATOM 1314 C CA . ARG A 1 167 ? -29.287 7.542 8.406 1.00 43.78 167 ARG A CA 1
ATOM 1315 C C . ARG A 1 167 ? -28.951 6.149 7.898 1.00 43.78 167 ARG A C 1
ATOM 1317 O O . ARG A 1 167 ? -28.848 5.962 6.688 1.00 43.78 167 ARG A O 1
ATOM 1324 N N . ALA A 1 168 ? -28.855 5.188 8.818 1.00 46.09 168 ALA A N 1
ATOM 1325 C CA . ALA A 1 168 ? -28.885 3.774 8.491 1.00 46.09 168 ALA A CA 1
ATOM 1326 C C . ALA A 1 168 ? -29.997 3.567 7.457 1.00 46.09 168 ALA A C 1
ATOM 1328 O O . ALA A 1 168 ? -31.179 3.798 7.743 1.00 46.09 168 ALA A O 1
ATOM 1329 N N . SER A 1 169 ? -29.610 3.230 6.228 1.00 43.31 169 SER A N 1
ATOM 1330 C CA . SER A 1 169 ? -30.571 2.802 5.228 1.00 43.31 169 SER A CA 1
ATOM 1331 C C . SER A 1 169 ? -31.306 1.628 5.862 1.00 43.31 169 SER A C 1
ATOM 1333 O O . SER A 1 169 ? -30.691 0.652 6.292 1.00 43.31 169 SER A O 1
ATOM 1335 N N . ARG A 1 170 ? -32.624 1.783 6.032 1.00 36.03 170 ARG A N 1
ATOM 1336 C CA . ARG A 1 170 ? -33.506 0.719 6.520 1.00 36.03 170 ARG A CA 1
ATOM 1337 C C . ARG A 1 170 ? -33.143 -0.583 5.797 1.00 36.03 170 ARG A C 1
ATOM 1339 O O . ARG A 1 170 ? -32.851 -0.512 4.601 1.00 36.03 170 ARG A O 1
ATOM 1346 N N . PRO A 1 171 ? -33.174 -1.740 6.480 1.00 37.88 171 PRO A N 1
ATOM 1347 C CA . PRO A 1 171 ? -32.793 -3.002 5.867 1.00 37.88 171 PRO A CA 1
ATOM 1348 C C . PRO A 1 171 ? -33.619 -3.188 4.598 1.00 37.88 171 PRO A C 1
ATOM 1350 O O . PRO A 1 171 ? -34.845 -3.282 4.653 1.00 37.88 171 PRO A O 1
ATOM 1353 N N . THR A 1 172 ? -32.952 -3.164 3.445 1.00 38.00 172 THR A N 1
ATOM 1354 C CA . THR A 1 172 ? -33.579 -3.548 2.188 1.00 38.00 172 THR A CA 1
ATOM 1355 C C . THR A 1 172 ? -33.794 -5.043 2.316 1.00 38.00 172 THR A C 1
ATOM 1357 O O . THR A 1 172 ? -32.844 -5.825 2.312 1.00 38.00 172 THR A O 1
ATOM 1360 N N . THR A 1 173 ? -35.039 -5.433 2.562 1.00 34.72 173 THR A N 1
ATOM 1361 C CA . THR A 1 173 ? -35.467 -6.821 2.511 1.00 34.72 173 THR A CA 1
ATOM 1362 C C . THR A 1 173 ? -34.963 -7.426 1.206 1.00 34.72 173 THR A C 1
ATOM 1364 O O . THR A 1 173 ? -35.199 -6.892 0.123 1.00 34.72 173 THR A O 1
ATOM 1367 N N . CYS A 1 174 ? -34.232 -8.535 1.316 1.00 32.97 174 CYS A N 1
ATOM 1368 C CA . CYS A 1 174 ? -33.955 -9.396 0.178 1.00 32.97 174 CYS A CA 1
ATOM 1369 C C . CYS A 1 174 ? -35.292 -9.759 -0.478 1.00 32.97 174 CYS A C 1
ATOM 1371 O O . CYS A 1 174 ? -36.141 -10.383 0.153 1.00 32.97 174 CYS A O 1
ATOM 1373 N N . SER A 1 175 ? -35.478 -9.379 -1.738 1.00 32.25 175 SER A N 1
ATOM 1374 C CA . SER A 1 175 ? -36.496 -9.968 -2.602 1.00 32.25 175 SER A CA 1
ATOM 1375 C C . SER A 1 175 ? -35.836 -10.253 -3.950 1.00 32.25 175 SER A C 1
ATOM 1377 O O . SER A 1 175 ? -35.494 -9.309 -4.668 1.00 32.25 175 SER A O 1
ATOM 1379 N N . PRO A 1 176 ? -35.559 -11.527 -4.280 1.00 42.50 176 PRO A N 1
ATOM 1380 C CA . PRO A 1 176 ? -35.033 -11.879 -5.583 1.00 42.50 176 PRO A CA 1
ATOM 1381 C C . PRO A 1 176 ? -36.176 -11.781 -6.598 1.00 42.50 176 PRO A C 1
ATOM 1383 O O . PRO A 1 176 ? -37.192 -12.453 -6.471 1.00 42.50 176 PRO A O 1
ATOM 1386 N N . TYR A 1 177 ? -35.998 -10.890 -7.572 1.00 35.94 177 TYR A N 1
ATOM 1387 C CA . TYR A 1 177 ? -36.579 -10.917 -8.914 1.00 35.94 177 TYR A CA 1
ATOM 1388 C C . TYR A 1 177 ? -37.904 -11.678 -9.100 1.00 35.94 177 TYR A C 1
ATOM 1390 O O . TYR A 1 177 ? -37.916 -12.864 -9.410 1.00 35.94 177 TYR A O 1
ATOM 1398 N N . LEU A 1 178 ? -39.011 -10.936 -9.082 1.00 36.78 178 LEU A N 1
ATOM 1399 C CA . LEU A 1 178 ? -40.201 -11.247 -9.875 1.00 36.78 178 LEU A CA 1
ATOM 1400 C C . LEU A 1 178 ? -40.869 -9.929 -10.282 1.00 36.78 178 LEU A C 1
ATOM 1402 O O . LEU A 1 178 ? -41.622 -9.329 -9.518 1.00 36.78 178 LEU A O 1
ATOM 1406 N N . ARG A 1 179 ? -40.595 -9.471 -11.507 1.00 33.38 179 ARG A N 1
ATOM 1407 C CA . ARG A 1 179 ? -41.562 -8.686 -12.284 1.00 33.38 179 ARG A CA 1
ATOM 1408 C C . ARG A 1 179 ? -41.540 -9.160 -13.739 1.00 33.38 179 ARG A C 1
ATOM 1410 O O . ARG A 1 179 ? -40.452 -9.263 -14.304 1.00 33.38 179 ARG A O 1
ATOM 1417 N N . PRO A 1 180 ? -42.707 -9.452 -14.337 1.00 31.47 180 PRO A N 1
ATOM 1418 C CA . PRO A 1 180 ? -42.808 -9.759 -15.753 1.00 31.47 180 PRO A CA 1
ATOM 1419 C C . PRO A 1 180 ? -42.673 -8.476 -16.585 1.00 31.47 180 PRO A C 1
ATOM 1421 O O . PRO A 1 180 ? -42.996 -7.376 -16.129 1.00 31.47 180 PRO A O 1
ATOM 1424 N N . ALA A 1 181 ? -42.171 -8.635 -17.807 1.00 33.16 181 ALA A N 1
ATOM 1425 C CA . ALA A 1 181 ? -42.034 -7.573 -18.794 1.00 33.16 181 ALA A CA 1
ATOM 1426 C C . ALA A 1 181 ? -43.405 -7.096 -19.308 1.00 33.16 181 ALA A C 1
ATOM 1428 O O . ALA A 1 181 ? -44.296 -7.929 -19.484 1.00 33.16 181 ALA A O 1
ATOM 1429 N N . PRO A 1 182 ? -43.562 -5.809 -19.663 1.00 35.16 182 PRO A N 1
ATOM 1430 C CA . PRO A 1 182 ? -44.581 -5.386 -20.608 1.00 35.16 182 PRO A CA 1
ATOM 1431 C C . PRO A 1 182 ? -43.978 -5.164 -22.008 1.00 35.16 182 PRO A C 1
ATOM 1433 O O . PRO A 1 182 ? -43.096 -4.330 -22.212 1.00 35.16 182 PRO A O 1
ATOM 1436 N N . SER A 1 183 ? -44.494 -5.922 -22.976 1.00 30.67 183 SER A N 1
ATOM 1437 C CA . SER A 1 183 ? -44.717 -5.507 -24.370 1.00 30.67 183 SER A CA 1
ATOM 1438 C C . SER A 1 183 ? -45.613 -4.251 -24.393 1.00 30.67 183 SER A C 1
ATOM 1440 O O . SER A 1 183 ? -46.412 -4.068 -23.485 1.00 30.67 183 SER A O 1
ATOM 1442 N N . ALA A 1 184 ? -45.636 -3.337 -25.360 1.00 31.02 184 ALA A N 1
ATOM 1443 C CA . ALA A 1 184 ? -44.885 -3.036 -26.572 1.00 31.02 184 ALA A CA 1
ATOM 1444 C C . ALA A 1 184 ? -45.379 -1.642 -27.069 1.00 31.02 184 ALA A C 1
ATOM 1446 O O . ALA A 1 184 ? -46.389 -1.145 -26.575 1.00 31.02 184 ALA A O 1
ATOM 1447 N N . ILE A 1 185 ? -44.727 -1.113 -28.118 1.00 31.52 185 ILE A N 1
ATOM 1448 C CA . ILE A 1 185 ? -45.219 -0.113 -29.103 1.00 31.52 185 ILE A CA 1
ATOM 1449 C C . ILE A 1 185 ? -45.008 1.385 -28.750 1.00 31.52 185 ILE A C 1
ATOM 1451 O O . ILE A 1 185 ? -45.523 1.896 -27.763 1.00 31.52 185 ILE A O 1
ATOM 1455 N N . GLY A 1 186 ? -44.219 2.078 -29.597 1.00 25.84 186 GLY A N 1
ATOM 1456 C CA . GLY A 1 186 ? -43.942 3.535 -29.588 1.00 25.84 186 GLY A CA 1
ATOM 1457 C C . GLY A 1 186 ? -45.051 4.385 -30.253 1.00 25.84 186 GLY A C 1
ATOM 1458 O O . GLY A 1 186 ? -46.190 3.926 -30.223 1.00 25.84 186 GLY A O 1
ATOM 1459 N N . PRO A 1 187 ? -44.787 5.551 -30.911 1.00 39.31 187 PRO A N 1
ATOM 1460 C CA . PRO A 1 187 ? -43.484 6.128 -31.306 1.00 39.31 187 PRO A CA 1
ATOM 1461 C C . PRO A 1 187 ? -43.322 7.688 -31.219 1.00 39.31 187 PRO A C 1
ATOM 1463 O O . PRO A 1 187 ? -44.254 8.414 -30.900 1.00 39.31 187 PRO A O 1
ATOM 1466 N N . LEU A 1 188 ? -42.122 8.153 -31.630 1.00 27.45 188 LEU A N 1
ATOM 1467 C CA . LEU A 1 188 ? -41.764 9.419 -32.330 1.00 27.45 188 LEU A CA 1
ATOM 1468 C C . LEU A 1 188 ? -41.634 10.784 -31.575 1.00 27.45 188 LEU A C 1
ATOM 1470 O O . LEU A 1 188 ? -42.554 11.299 -30.957 1.00 27.45 188 LEU A O 1
ATOM 1474 N N . TYR A 1 189 ? -40.433 11.377 -31.718 1.00 26.45 189 TYR A N 1
ATOM 1475 C CA . TYR A 1 189 ? -39.941 12.742 -31.380 1.00 26.45 189 TYR A CA 1
ATOM 1476 C C . TYR A 1 189 ? -40.442 13.836 -32.387 1.00 26.45 189 TYR A C 1
ATOM 1478 O O . TYR A 1 189 ? -41.180 13.428 -33.285 1.00 26.45 189 TYR A O 1
ATOM 1486 N N . PRO A 1 190 ? -39.986 15.138 -32.437 1.00 45.19 190 PRO A N 1
ATOM 1487 C CA . PRO A 1 190 ? -39.056 15.956 -31.596 1.00 45.19 190 PRO A CA 1
ATOM 1488 C C . PRO A 1 190 ? -39.457 17.468 -31.367 1.00 45.19 190 PRO A C 1
ATOM 1490 O O . PRO A 1 190 ? -40.467 17.940 -31.869 1.00 45.19 190 PRO A O 1
ATOM 1493 N N . ILE A 1 191 ? -38.547 18.244 -30.725 1.00 30.41 191 ILE A N 1
ATOM 1494 C CA . ILE A 1 191 ? -38.112 19.656 -31.012 1.00 30.41 191 ILE A CA 1
ATOM 1495 C C . ILE A 1 191 ? -38.313 20.758 -29.925 1.00 30.41 191 ILE A C 1
ATOM 1497 O O . ILE A 1 191 ? -39.418 21.154 -29.591 1.00 30.41 191 ILE A O 1
ATOM 1501 N N . ARG A 1 192 ? -37.144 21.295 -29.499 1.00 28.28 192 ARG A N 1
ATOM 1502 C CA . ARG A 1 192 ? -36.697 22.649 -29.049 1.00 28.28 192 ARG A CA 1
ATOM 1503 C C . ARG A 1 192 ? -37.634 23.653 -28.345 1.00 28.28 192 ARG A C 1
ATOM 1505 O O . ARG A 1 192 ? -38.580 24.145 -28.940 1.00 28.28 192 ARG A O 1
ATOM 1512 N N . GLY A 1 193 ? -37.047 24.276 -27.310 1.00 25.03 193 GLY A N 1
ATOM 1513 C CA . GLY A 1 193 ? -36.732 25.718 -27.336 1.00 25.03 193 GLY A CA 1
ATOM 1514 C C . GLY A 1 193 ? -36.955 26.478 -26.022 1.00 25.03 193 GLY A C 1
ATOM 1515 O O . GLY A 1 193 ? -38.021 26.375 -25.435 1.00 25.03 193 GLY A O 1
ATOM 1516 N N . GLY A 1 194 ? -35.981 27.304 -25.614 1.00 26.50 194 GLY A N 1
ATOM 1517 C CA . GLY A 1 194 ? -36.224 28.451 -24.721 1.00 26.50 194 GLY A CA 1
ATOM 1518 C C . GLY A 1 194 ? -35.335 28.522 -23.480 1.00 26.50 194 GLY A C 1
ATOM 1519 O O . GLY A 1 194 ? -35.430 27.691 -22.589 1.00 26.50 194 GLY A O 1
ATOM 1520 N N . ALA A 1 195 ? -34.471 29.533 -23.441 1.00 28.58 195 ALA A N 1
ATOM 1521 C CA . ALA A 1 195 ? -33.480 29.816 -22.409 1.00 28.58 195 ALA A CA 1
ATOM 1522 C C . ALA A 1 195 ? -34.006 30.759 -21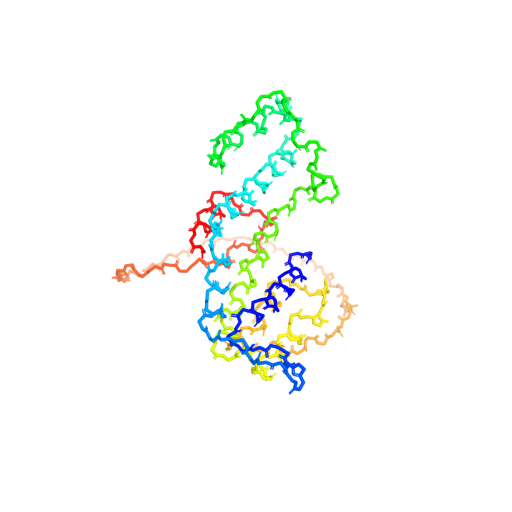.312 1.00 28.58 195 ALA A C 1
ATOM 1524 O O . ALA A 1 195 ? -34.851 31.598 -21.603 1.00 28.58 195 ALA A O 1
ATOM 1525 N N . SER A 1 196 ? -33.394 30.718 -20.120 1.00 30.97 196 SER A N 1
ATOM 1526 C CA . SER A 1 196 ? -33.112 31.910 -19.294 1.00 30.97 196 SER A CA 1
ATOM 1527 C C . SER A 1 196 ? -32.255 31.545 -18.071 1.00 30.97 196 SER A C 1
ATOM 1529 O O . SER A 1 196 ? -32.696 30.791 -17.205 1.00 30.97 196 SER A O 1
ATOM 1531 N N . GLN A 1 197 ? -31.039 32.094 -17.990 1.00 30.83 197 GLN A N 1
ATOM 1532 C CA . GLN A 1 197 ? -30.275 32.197 -16.740 1.00 30.83 197 GLN A CA 1
ATOM 1533 C C . GLN A 1 197 ? -30.815 33.354 -15.886 1.00 30.83 197 GLN A C 1
ATOM 1535 O O . GLN A 1 197 ? -31.306 34.340 -16.437 1.00 30.83 197 GLN A O 1
ATOM 1540 N N . PRO A 1 198 ? -30.577 33.306 -14.567 1.00 31.98 198 PRO A N 1
ATOM 1541 C CA . PRO A 1 198 ? -30.073 34.496 -13.898 1.00 31.98 198 PRO A CA 1
ATOM 1542 C C . PRO A 1 198 ? -28.801 34.228 -13.085 1.00 31.98 198 PRO A C 1
ATOM 1544 O O . PRO A 1 198 ? -28.640 33.227 -12.392 1.00 31.98 198 PRO A O 1
ATOM 1547 N N . THR A 1 199 ? -27.900 35.194 -13.195 1.00 29.83 199 THR A N 1
ATOM 1548 C CA . THR A 1 199 ? -26.635 35.376 -12.487 1.00 29.83 199 THR A CA 1
ATOM 1549 C C . THR A 1 199 ? -26.839 35.833 -11.041 1.00 29.83 199 THR A C 1
ATOM 1551 O O . THR A 1 199 ? -27.499 36.849 -10.843 1.00 29.83 199 THR A O 1
ATOM 1554 N N . THR A 1 200 ? -26.145 35.231 -10.065 1.00 30.34 200 THR A N 1
ATOM 1555 C CA . THR A 1 200 ? -25.758 35.922 -8.815 1.00 30.34 200 THR A CA 1
ATOM 1556 C C . THR A 1 200 ? -24.467 35.366 -8.194 1.00 30.34 200 THR A C 1
ATOM 1558 O O . THR A 1 200 ? -24.391 34.193 -7.850 1.00 30.34 200 THR A O 1
ATOM 1561 N N . ARG A 1 201 ? -23.495 36.281 -8.055 1.00 27.88 201 ARG A N 1
ATOM 1562 C CA . ARG A 1 201 ? -22.376 36.437 -7.095 1.00 27.88 201 ARG A CA 1
ATOM 1563 C C . ARG A 1 201 ? -21.685 35.215 -6.455 1.00 27.88 201 ARG A C 1
ATOM 1565 O O . ARG A 1 201 ? -22.244 34.492 -5.643 1.00 27.88 201 ARG A O 1
ATOM 1572 N N . SER A 1 202 ? -20.378 35.169 -6.718 1.00 29.83 202 SER A N 1
ATOM 1573 C CA . SER A 1 202 ? -19.322 34.416 -6.027 1.00 29.83 202 SER A CA 1
ATOM 1574 C C . SER A 1 202 ? -19.098 34.867 -4.573 1.00 29.83 202 SER A C 1
ATOM 1576 O O . SER A 1 202 ? -19.056 36.076 -4.318 1.00 29.83 202 SER A O 1
ATOM 1578 N N . PRO A 1 203 ? -18.838 33.919 -3.653 1.00 29.30 203 PRO A N 1
ATOM 1579 C CA . PRO A 1 203 ? -17.904 34.095 -2.550 1.00 29.30 203 PRO A CA 1
ATOM 1580 C C . PRO A 1 203 ? -16.622 33.248 -2.728 1.00 29.30 203 PRO A C 1
ATOM 1582 O O . PRO A 1 203 ? -16.626 32.169 -3.318 1.00 29.30 203 PRO A O 1
ATOM 1585 N N . SER A 1 204 ? -15.525 33.787 -2.191 1.00 3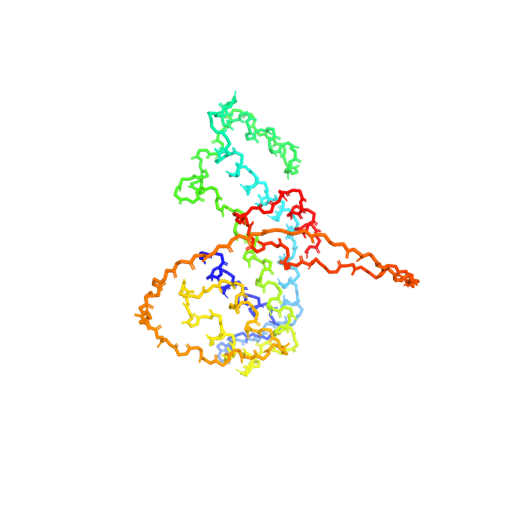3.28 204 SER A N 1
ATOM 1586 C CA . SER A 1 204 ? -14.132 33.306 -2.164 1.00 33.28 204 SER A CA 1
ATOM 1587 C C . SER A 1 204 ? -13.925 31.830 -1.751 1.00 33.28 204 SER A C 1
ATOM 1589 O O . SER A 1 204 ? -14.779 31.251 -1.081 1.00 33.28 204 SER A O 1
ATOM 1591 N N . PRO A 1 205 ? -12.782 31.199 -2.110 1.00 31.84 205 PRO A N 1
ATOM 1592 C CA . PRO A 1 205 ? -12.654 29.746 -2.134 1.00 31.84 205 PRO A CA 1
ATOM 1593 C C . PRO A 1 205 ? -12.394 29.161 -0.741 1.00 31.84 205 PRO A C 1
ATOM 1595 O O . PRO A 1 205 ? -11.311 29.308 -0.176 1.00 31.84 205 PRO A O 1
ATOM 1598 N N . CYS A 1 206 ? -13.367 28.423 -0.211 1.00 29.42 206 CYS A N 1
ATOM 1599 C CA . CYS A 1 206 ? -13.102 27.376 0.771 1.00 29.42 206 CYS A CA 1
ATOM 1600 C C . CYS A 1 206 ? -12.602 26.129 0.027 1.00 29.42 206 CYS A C 1
ATOM 1602 O O . CYS A 1 206 ? -13.142 25.774 -1.020 1.00 29.42 206 CYS A O 1
ATOM 1604 N N . LEU A 1 207 ? -11.561 25.485 0.564 1.00 35.12 207 LEU A N 1
ATOM 1605 C CA . LEU A 1 207 ? -10.970 24.238 0.067 1.00 35.12 207 LEU A CA 1
ATOM 1606 C C . LEU A 1 207 ? -12.067 23.221 -0.288 1.00 35.12 207 LEU A C 1
ATOM 1608 O O . LEU A 1 207 ? -12.778 22.729 0.588 1.00 35.12 207 LEU A O 1
ATOM 1612 N N . ALA A 1 208 ? -12.227 22.941 -1.581 1.00 31.86 208 ALA A N 1
ATOM 1613 C CA . ALA A 1 208 ? -13.238 22.017 -2.068 1.00 31.86 208 ALA A CA 1
ATOM 1614 C C . ALA A 1 208 ? -12.905 20.585 -1.618 1.00 31.86 208 ALA A C 1
ATOM 1616 O O . ALA A 1 208 ? -11.842 20.052 -1.940 1.00 31.86 208 ALA A O 1
ATOM 1617 N N . HIS A 1 209 ? -13.828 19.951 -0.894 1.00 30.47 209 HIS A N 1
ATOM 1618 C CA . HIS A 1 209 ? -13.826 18.500 -0.734 1.00 30.47 209 HIS A CA 1
ATOM 1619 C C . HIS A 1 209 ? -14.115 17.845 -2.097 1.00 30.47 209 HIS A C 1
ATOM 1621 O O . HIS A 1 209 ? -14.991 18.331 -2.817 1.00 30.47 209 HIS A O 1
ATOM 1627 N N . PRO A 1 210 ? -13.418 16.757 -2.472 1.00 35.94 210 PRO A N 1
ATOM 1628 C CA . PRO A 1 210 ? -13.672 16.079 -3.739 1.00 35.94 210 PRO A CA 1
ATOM 1629 C C . PRO A 1 210 ? -15.124 15.581 -3.826 1.00 35.94 210 PRO A C 1
ATOM 1631 O O . PRO A 1 210 ? -15.623 14.916 -2.916 1.00 35.94 210 PRO A O 1
ATOM 1634 N N . ASP A 1 211 ? -15.797 15.920 -4.930 1.00 36.56 211 ASP A N 1
ATOM 1635 C CA . ASP A 1 211 ? -17.153 15.478 -5.267 1.00 36.56 211 ASP A CA 1
ATOM 1636 C C . ASP A 1 211 ? -17.107 14.070 -5.881 1.00 36.56 211 ASP A C 1
ATOM 1638 O O . ASP A 1 211 ? -16.891 13.877 -7.080 1.00 36.56 211 ASP A O 1
ATOM 1642 N N . TRP A 1 212 ? -17.313 13.068 -5.029 1.00 39.19 212 TRP A N 1
ATOM 1643 C CA . TRP A 1 212 ? -17.290 11.652 -5.399 1.00 39.19 212 TRP A CA 1
ATOM 1644 C C . TRP A 1 212 ? -18.517 11.204 -6.213 1.00 39.19 212 TRP A C 1
ATOM 1646 O O . TRP A 1 212 ? -18.539 10.076 -6.705 1.00 39.19 212 TRP A O 1
ATOM 1656 N N . SER A 1 213 ? -19.528 12.064 -6.405 1.00 32.22 213 SER A N 1
ATOM 1657 C CA . SER A 1 213 ? -20.760 11.710 -7.130 1.00 32.22 213 SER A CA 1
ATOM 1658 C C . SER A 1 213 ? -20.562 11.555 -8.647 1.00 32.22 213 SER A C 1
ATOM 1660 O O . SER A 1 213 ? -21.369 10.905 -9.316 1.00 32.22 213 SER A O 1
ATOM 1662 N N . ARG A 1 214 ? -19.455 12.069 -9.204 1.00 29.81 214 ARG A N 1
ATOM 1663 C CA . ARG A 1 214 ? -19.118 11.963 -10.638 1.00 29.81 214 ARG A CA 1
ATOM 1664 C C . ARG A 1 214 ? -18.395 10.677 -11.047 1.00 29.81 214 ARG A C 1
ATOM 1666 O O . ARG A 1 214 ? -18.237 10.438 -12.240 1.00 29.81 214 ARG A O 1
ATOM 1673 N N . LEU A 1 215 ? -18.000 9.824 -10.101 1.00 37.09 215 LEU A N 1
ATOM 1674 C CA . LEU A 1 215 ? -17.259 8.579 -10.370 1.00 37.09 215 LEU A CA 1
ATOM 1675 C C . LEU A 1 215 ? -18.164 7.359 -10.633 1.00 37.09 215 LEU A C 1
ATOM 1677 O O . LEU A 1 215 ? -17.680 6.248 -10.821 1.00 37.09 215 LEU A O 1
ATOM 1681 N N . GLY A 1 216 ? -19.485 7.556 -10.683 1.00 27.70 216 GLY A N 1
ATOM 1682 C CA . GLY A 1 216 ? -20.481 6.479 -10.710 1.00 27.70 216 GLY A CA 1
ATOM 1683 C C . GLY A 1 216 ? -20.587 5.643 -11.992 1.00 27.70 216 GLY A C 1
ATOM 1684 O O . GLY A 1 216 ? -21.445 4.769 -12.053 1.00 27.70 216 GLY A O 1
ATOM 1685 N N . ARG A 1 217 ? -19.770 5.872 -13.026 1.00 31.69 217 ARG A N 1
ATOM 1686 C CA . ARG A 1 217 ? -19.767 5.058 -14.257 1.00 31.69 217 ARG A CA 1
ATOM 1687 C C . ARG A 1 217 ? -18.423 5.153 -14.980 1.00 31.69 217 ARG A C 1
ATOM 1689 O O . ARG A 1 217 ? -18.359 5.842 -15.979 1.00 31.69 217 ARG A O 1
ATOM 1696 N N . VAL A 1 218 ? -17.373 4.492 -14.494 1.00 27.08 218 VAL A N 1
ATOM 1697 C CA . VAL A 1 218 ? -16.201 3.988 -15.252 1.00 27.08 218 VAL A CA 1
ATOM 1698 C C . VAL A 1 218 ? -15.426 3.081 -14.281 1.00 27.08 218 VAL A C 1
ATOM 1700 O O . VAL A 1 218 ? -15.461 3.298 -13.073 1.00 27.08 218 VAL A O 1
ATOM 1703 N N . SER A 1 219 ? -14.787 2.028 -14.798 1.00 31.45 219 SER A N 1
ATOM 1704 C CA . SER A 1 219 ? -13.843 1.154 -14.086 1.00 31.45 219 SER A CA 1
ATOM 1705 C C . SER A 1 219 ? -13.038 1.879 -13.001 1.00 31.45 219 SER A C 1
ATOM 1707 O O . SER A 1 219 ? -12.542 2.979 -13.231 1.00 31.45 219 SER A O 1
ATOM 1709 N N . TRP A 1 220 ? -12.889 1.232 -11.842 1.00 33.81 220 TRP A N 1
ATOM 1710 C CA . TRP A 1 220 ? -12.185 1.702 -10.642 1.00 33.81 220 TRP A CA 1
ATOM 1711 C C . TRP A 1 220 ? -10.679 1.948 -10.855 1.00 33.81 220 TRP A C 1
ATOM 1713 O O . TRP A 1 220 ? -9.832 1.280 -10.266 1.00 33.81 220 TRP A O 1
ATOM 1723 N N . THR A 1 221 ? -10.345 2.933 -11.673 1.00 38.50 221 THR A N 1
ATOM 1724 C CA . THR A 1 221 ? -9.002 3.475 -11.861 1.00 38.50 221 THR A CA 1
ATOM 1725 C C . THR A 1 221 ? -9.138 4.993 -11.978 1.00 38.50 221 THR A C 1
ATOM 1727 O O . THR A 1 221 ? -9.328 5.497 -13.088 1.00 38.50 221 THR A O 1
ATOM 1730 N N . PRO A 1 222 ? -9.095 5.753 -10.866 1.00 37.69 222 PRO A N 1
ATOM 1731 C CA . PRO A 1 222 ? -8.853 7.185 -10.973 1.00 37.69 222 PRO A CA 1
ATOM 1732 C C . PRO A 1 222 ? -7.495 7.409 -11.668 1.00 37.69 222 PRO A C 1
ATOM 1734 O O . PRO A 1 222 ? -6.599 6.564 -11.544 1.00 37.69 222 PRO A O 1
ATOM 1737 N N . PRO A 1 223 ? -7.307 8.514 -12.409 1.00 41.34 223 PRO A N 1
ATOM 1738 C CA . PRO A 1 223 ? -6.012 8.848 -12.985 1.00 41.34 223 PRO A CA 1
ATOM 1739 C C . PRO A 1 223 ? -4.929 8.838 -11.895 1.00 41.34 223 PRO A C 1
ATOM 1741 O O . PRO A 1 223 ? -5.051 9.529 -10.886 1.00 41.34 223 PRO A O 1
ATOM 1744 N N . MET A 1 224 ? -3.847 8.077 -12.095 1.00 44.00 224 MET A N 1
ATOM 1745 C CA . MET A 1 224 ? -2.801 7.859 -11.076 1.00 44.00 224 MET A CA 1
ATOM 1746 C C . MET A 1 224 ? -2.197 9.158 -10.508 1.00 44.00 224 MET A C 1
ATOM 1748 O O . MET A 1 224 ? -1.713 9.156 -9.381 1.00 44.00 224 MET A O 1
ATOM 1752 N N . HIS A 1 225 ? -2.251 10.277 -11.240 1.00 36.84 225 HIS A N 1
ATOM 1753 C CA . HIS A 1 225 ? -1.781 11.577 -10.751 1.00 36.84 225 HIS A CA 1
ATOM 1754 C C . HIS A 1 225 ? -2.646 12.140 -9.605 1.00 36.84 225 HIS A C 1
ATOM 1756 O O . HIS A 1 225 ? -2.098 12.662 -8.637 1.00 36.84 225 HIS A O 1
ATOM 1762 N N . GLU A 1 226 ? -3.972 11.974 -9.660 1.00 37.69 226 GLU A N 1
ATOM 1763 C CA . GLU A 1 226 ? -4.891 12.406 -8.594 1.00 37.69 226 GLU A CA 1
ATOM 1764 C C . GLU A 1 226 ? -4.699 11.550 -7.340 1.00 37.69 226 GLU A C 1
ATOM 1766 O O . GLU A 1 226 ? -4.689 12.058 -6.219 1.00 37.69 226 GLU A O 1
ATOM 1771 N N . PHE A 1 227 ? -4.460 10.251 -7.534 1.00 42.72 227 PHE A N 1
ATOM 1772 C CA . PHE A 1 227 ? -4.172 9.322 -6.448 1.00 42.72 227 PHE A CA 1
ATOM 1773 C C . PHE A 1 227 ? -2.848 9.641 -5.737 1.00 42.72 227 PHE A C 1
ATOM 1775 O O . PHE A 1 227 ? -2.799 9.611 -4.510 1.00 42.72 227 PHE A O 1
ATOM 1782 N N . VAL A 1 228 ? -1.789 9.986 -6.481 1.00 39.66 228 VAL A N 1
ATOM 1783 C CA . VAL A 1 228 ? -0.490 10.379 -5.905 1.00 39.66 228 VAL A CA 1
ATOM 1784 C C . VAL A 1 228 ? -0.606 11.696 -5.129 1.00 39.66 228 VAL A C 1
ATOM 1786 O O . VAL A 1 228 ? -0.164 11.754 -3.985 1.00 39.66 228 VAL A O 1
ATOM 1789 N N . HIS A 1 229 ? -1.265 12.720 -5.685 1.00 36.00 229 HIS A N 1
ATOM 1790 C CA . HIS A 1 229 ? -1.489 13.993 -4.982 1.00 36.00 229 HIS A CA 1
ATOM 1791 C C . HIS A 1 229 ? -2.312 13.832 -3.694 1.00 36.00 229 HIS A C 1
ATOM 1793 O O . HIS A 1 229 ? -2.004 14.448 -2.671 1.00 36.00 229 HIS A O 1
ATOM 1799 N N . TRP A 1 230 ? -3.334 12.976 -3.719 1.00 43.69 230 TRP A N 1
ATOM 1800 C CA . TRP A 1 230 ? -4.128 12.661 -2.536 1.00 43.69 230 TRP A CA 1
ATOM 1801 C C . TRP A 1 230 ? -3.343 11.846 -1.498 1.00 43.69 230 TRP A C 1
ATOM 1803 O O . TRP A 1 230 ? -3.380 12.174 -0.314 1.00 43.69 230 TRP A O 1
ATOM 1813 N N . ALA A 1 231 ? -2.583 10.829 -1.918 1.00 34.50 231 ALA A N 1
ATOM 1814 C CA . ALA A 1 231 ? -1.783 10.003 -1.012 1.00 34.50 231 ALA A CA 1
ATOM 1815 C C . ALA A 1 231 ? -0.668 10.797 -0.308 1.00 34.50 231 ALA A C 1
ATOM 1817 O O . ALA A 1 231 ? -0.328 10.480 0.828 1.00 34.50 231 ALA A O 1
ATOM 1818 N N . SER A 1 232 ? -0.134 11.843 -0.946 1.00 32.94 232 SER A N 1
ATOM 1819 C CA . SER A 1 232 ? 0.820 12.781 -0.336 1.00 32.94 232 SER A CA 1
ATOM 1820 C C . SER A 1 232 ? 0.192 13.757 0.668 1.00 32.94 232 SER A C 1
ATOM 1822 O O . SER A 1 232 ? 0.926 14.445 1.371 1.00 32.94 232 SER A O 1
ATOM 1824 N N . SER A 1 233 ? -1.140 13.834 0.727 1.00 32.41 233 SER A N 1
ATOM 1825 C CA . SER A 1 233 ? -1.891 14.719 1.631 1.00 32.41 233 SER A CA 1
ATOM 1826 C C . SER A 1 233 ? -2.425 13.998 2.885 1.00 32.41 233 SER A C 1
ATOM 1828 O O . SER A 1 233 ? -3.122 14.614 3.693 1.00 32.41 233 SER A O 1
ATOM 1830 N N . LEU A 1 234 ? -2.140 12.695 3.031 1.00 36.25 234 LEU A N 1
ATOM 1831 C CA . LEU A 1 234 ? -2.474 11.854 4.192 1.00 36.25 234 LEU A CA 1
ATOM 1832 C C . LEU A 1 234 ? -1.341 11.829 5.221 1.00 36.25 234 LEU A C 1
ATOM 1834 O O . LEU A 1 234 ? -1.688 11.787 6.426 1.00 36.25 234 LEU A O 1
#

pLDDT: mean 70.93, std 26.03, range [25.03, 97.81]

Foldseek 3Di:
DVLQVLLVVLLVVVLCLPQDDPDDPDPPDDDDDSVVSVVVSVVVCPCVVLVLLVLLLVLVLLCLPPDDPDDPDDSVVSNQVSCVVRHPDHDDPPDDVVVVVCCSPPVGNPSCSNLVSNVLSVVLCVQQQVVPVPDPVLVVQLCPLRVVCVVNDDPVRSSQSSGPPPPNPDPPPDDPDDDDDDDDDDDDDDDDDDDDDDDDDDDDDDDDDDDPPVVPDDPPDDPSVVVVVVSVVD

Sequence (234 aa):
MYALDVAGSKVLASAAHTREPLAAPPPTAPSMPKNMVSRLCESKKVCAAADMQLQVFYAILDQIYHGKHPLRRSTTDILKETQEKFYGLPYVPNTAWQLRFSHLVGYGAKYYSYLMSRAVASMVWKECFLQDPFNRSTGERYRREMLAHGGGREPMLMVQGVRPGDRASRPTTCSPYLRPAPSAIGPLYPIRGGASQPTTRSPSPCLAHPDWSRLGRVSWTPPMHEFVHWASSL

Secondary structure (DSSP, 8-state):
-HHHHHHHHHHHHHHTTSSS-SSPPPTTSPPPPHHHHHHHHHHTTTTHHHHHHHHHHHHHHHHHHTSSSSPSS-HHHHHHHHHHHH-SSPPPTT--GGGG-GGGSSSTT-TTHHHHHHHHHHHHIIIIISS-TT-HHHHHHHIIIIITTGGGS-HHHHHHHHSTTS-------------PPPP------------------------PPP-GGGGSSS-S---HHHHHHHHTT-